Protein AF-A0A924L6M8-F1 (afdb_monomer_lite)

Secondary structure (DSSP, 8-state):
--EEE--EEEE-SSSSSS-EEEE-S-TT--SEEE----S-SS-TT--S-S--EEEE-TTS-EEEEEEE-S-HHHHTT-------EEEEEE--SB--TTS-SSS--B----------S------EEEEE-SSSSEEEEEPPPS--TTS-EEEEEEEETTEEEEEESSSEEEE-SPPTT-EEEEEEEEEESS-BPPPPPPEEEE--

Sequence (204 aa):
FAGSWNLYIATTYDRGLTWNTVQATPDSDPVQKGCISLGGGSNVCRNLLDFMGSTVDKQGRVLIGYADGCDDSCAAGGKNNHGSHASIARQSSGDGLFAAAGTTPVTPVSASPSASTSASTTSTTATVANGKGIALSWVSPSSNGGSAITGYRVYRDGVPLTTVSRTTYRDTSTTSGTAYSHAVSAVNAVGESANSSTATATAK

Structure (mmCIF, N/CA/C/O backbone):
data_AF-A0A924L6M8-F1
#
_entry.id   AF-A0A924L6M8-F1
#
loop_
_atom_site.group_PDB
_atom_site.id
_atom_site.type_symbol
_atom_site.label_atom_id
_atom_site.label_alt_id
_atom_site.label_comp_id
_atom_site.label_asym_id
_atom_site.label_entity_id
_atom_site.label_seq_id
_atom_site.pdbx_PDB_ins_code
_atom_site.Cartn_x
_atom_site.Cartn_y
_atom_site.Cartn_z
_atom_site.occupancy
_atom_site.B_iso_or_equiv
_atom_site.auth_seq_id
_atom_site.auth_comp_id
_atom_site.auth_asym_id
_atom_site.auth_atom_id
_atom_site.pdbx_PDB_model_num
ATOM 1 N N . PHE A 1 1 ? 20.784 19.654 -14.064 1.00 63.69 1 PHE A N 1
ATOM 2 C CA . PHE A 1 1 ? 19.432 19.326 -14.559 1.00 63.69 1 PHE A CA 1
ATOM 3 C C . PHE A 1 1 ? 18.475 19.322 -13.376 1.00 63.69 1 PHE A C 1
ATOM 5 O O . PHE A 1 1 ? 18.906 18.960 -12.286 1.00 63.69 1 PHE A O 1
ATOM 12 N N . ALA A 1 2 ? 17.238 19.777 -13.570 1.00 69.50 2 ALA A N 1
ATOM 13 C CA . ALA A 1 2 ? 16.213 19.863 -12.532 1.00 69.50 2 ALA A CA 1
ATOM 14 C C . ALA A 1 2 ? 14.895 19.314 -13.096 1.00 69.50 2 ALA A C 1
ATOM 16 O O . ALA A 1 2 ? 14.010 20.077 -13.471 1.00 69.50 2 ALA A O 1
ATOM 17 N N . GLY A 1 3 ? 14.823 17.992 -13.238 1.00 84.62 3 GLY A N 1
ATOM 18 C CA . GLY A 1 3 ? 13.645 17.297 -13.756 1.00 84.62 3 GLY A CA 1
ATOM 19 C C . GLY A 1 3 ? 12.928 16.486 -12.684 1.00 84.62 3 GLY A C 1
ATOM 20 O O . GLY A 1 3 ? 13.441 16.304 -11.578 1.00 84.62 3 GLY A O 1
ATOM 21 N N . SER A 1 4 ? 11.748 15.993 -13.042 1.00 88.19 4 SER A N 1
ATOM 22 C CA . SER A 1 4 ? 11.121 14.847 -12.383 1.00 88.19 4 SER A CA 1
ATOM 23 C C . SER A 1 4 ? 11.715 13.564 -12.958 1.00 88.19 4 SER A C 1
ATOM 25 O O . SER A 1 4 ? 11.996 13.499 -14.156 1.00 88.19 4 SER A O 1
ATOM 27 N N . TRP A 1 5 ? 11.893 12.552 -12.118 1.00 88.44 5 TRP A N 1
ATOM 28 C CA . TRP A 1 5 ? 12.418 11.250 -12.510 1.00 88.44 5 TRP A CA 1
ATOM 29 C C . TRP A 1 5 ? 11.379 10.186 -12.160 1.00 88.44 5 TRP A C 1
ATOM 31 O O . TRP A 1 5 ? 11.005 10.053 -10.999 1.00 88.44 5 TRP A O 1
ATOM 41 N N . ASN A 1 6 ? 10.919 9.444 -13.165 1.00 88.81 6 ASN A N 1
ATOM 42 C CA . ASN A 1 6 ? 9.959 8.350 -13.009 1.00 88.81 6 ASN A CA 1
ATOM 43 C C . ASN A 1 6 ? 10.693 7.008 -13.082 1.00 88.81 6 ASN A C 1
ATOM 45 O O . ASN A 1 6 ? 11.748 6.907 -13.717 1.00 88.81 6 ASN A O 1
ATOM 49 N N . LEU A 1 7 ? 10.123 5.964 -12.481 1.00 90.06 7 LEU A N 1
ATOM 50 C CA . LEU A 1 7 ? 10.619 4.608 -12.695 1.00 90.06 7 LEU A CA 1
ATOM 51 C C . LEU A 1 7 ? 10.169 4.105 -14.070 1.00 90.06 7 LEU A C 1
ATOM 53 O O . LEU A 1 7 ? 8.986 4.173 -14.401 1.00 90.06 7 LEU A O 1
ATOM 57 N N . TYR A 1 8 ? 11.093 3.527 -14.834 1.00 90.81 8 TYR A N 1
ATOM 58 C CA . TYR A 1 8 ? 10.802 2.818 -16.078 1.00 90.81 8 TYR A CA 1
ATOM 59 C C . TYR A 1 8 ? 11.299 1.376 -16.001 1.00 90.81 8 TYR A C 1
ATOM 61 O O . TYR A 1 8 ? 12.337 1.094 -15.405 1.00 90.81 8 TYR A O 1
ATOM 69 N N . ILE A 1 9 ? 10.564 0.465 -16.637 1.00 90.88 9 ILE A N 1
ATOM 70 C CA . ILE A 1 9 ? 10.903 -0.953 -16.746 1.00 90.88 9 ILE A CA 1
ATOM 71 C C . ILE A 1 9 ? 11.010 -1.283 -18.231 1.00 90.88 9 ILE A C 1
ATOM 73 O O . ILE A 1 9 ? 10.014 -1.230 -18.951 1.00 90.88 9 ILE A O 1
ATOM 77 N N . ALA A 1 10 ? 12.214 -1.630 -18.681 1.00 89.94 10 A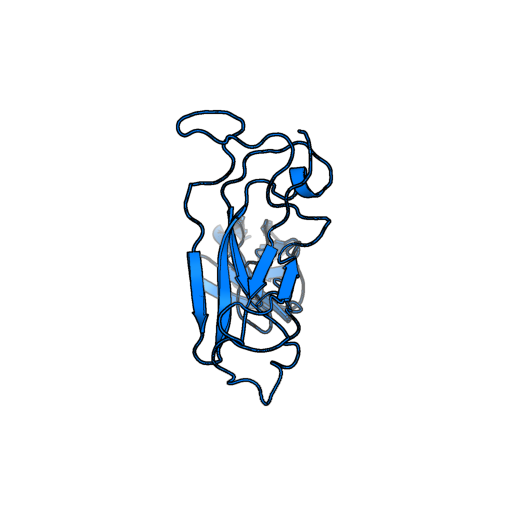LA A N 1
ATOM 78 C CA . ALA A 1 10 ? 12.464 -2.134 -20.025 1.00 89.94 10 ALA A CA 1
ATOM 79 C C . ALA A 1 10 ? 12.514 -3.669 -19.999 1.00 89.94 10 ALA A C 1
ATOM 81 O O . ALA A 1 10 ? 13.227 -4.266 -19.194 1.00 89.94 10 ALA A O 1
ATOM 82 N N . THR A 1 11 ? 11.750 -4.306 -20.881 1.00 86.50 11 THR A N 1
ATOM 83 C CA . THR A 1 11 ? 11.639 -5.767 -21.011 1.00 86.50 11 THR A CA 1
ATOM 84 C C . THR A 1 11 ? 11.962 -6.193 -22.435 1.00 86.50 11 THR A C 1
ATOM 86 O O . THR A 1 11 ? 11.623 -5.488 -23.381 1.00 86.50 11 THR A O 1
ATOM 89 N N . THR A 1 12 ? 12.597 -7.350 -22.599 1.00 85.12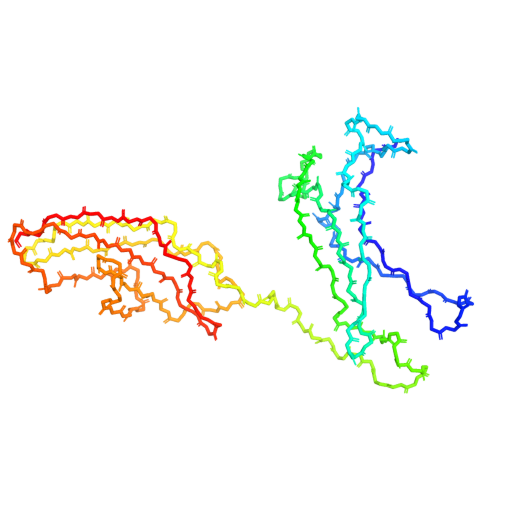 12 THR A N 1
ATOM 90 C CA . THR A 1 12 ? 12.860 -7.957 -23.907 1.00 85.12 12 THR A CA 1
ATOM 91 C C . THR A 1 12 ? 12.466 -9.429 -23.879 1.00 85.12 12 THR A C 1
ATOM 93 O O . THR A 1 12 ? 12.730 -10.130 -22.901 1.00 85.12 12 THR A O 1
ATOM 96 N N . TYR A 1 13 ? 11.832 -9.889 -24.957 1.00 82.00 13 TYR A N 1
ATOM 97 C CA . TYR A 1 13 ? 11.345 -11.265 -25.122 1.00 82.00 13 TYR A CA 1
ATOM 98 C C . TYR A 1 13 ? 12.110 -12.018 -26.227 1.00 82.00 13 TYR A C 1
ATOM 100 O O . TYR A 1 13 ? 11.915 -13.215 -26.423 1.00 82.00 13 TYR A O 1
ATOM 108 N N . ASP A 1 14 ? 13.018 -11.331 -26.928 1.00 81.38 14 ASP A N 1
ATOM 109 C CA . ASP A 1 14 ? 13.745 -11.813 -28.109 1.00 81.38 14 ASP A CA 1
ATOM 110 C C . ASP A 1 14 ? 15.276 -11.812 -27.924 1.00 81.38 14 ASP A C 1
ATOM 112 O O . ASP A 1 14 ? 16.031 -11.877 -28.893 1.00 81.38 14 ASP A O 1
ATOM 116 N N . ARG A 1 15 ? 15.732 -11.816 -26.662 1.00 83.38 15 ARG A N 1
ATOM 117 C CA . ARG A 1 15 ? 17.149 -11.755 -26.240 1.00 83.38 15 ARG A CA 1
ATOM 118 C C . ARG A 1 15 ? 17.835 -10.409 -26.521 1.00 83.38 15 ARG A C 1
ATOM 120 O O . ARG A 1 15 ? 19.048 -10.365 -26.702 1.00 83.38 15 ARG A O 1
ATOM 127 N N . GLY A 1 16 ? 17.076 -9.315 -26.481 1.00 86.38 16 GLY A N 1
ATOM 128 C CA . GLY A 1 16 ? 17.591 -7.945 -26.519 1.00 86.38 16 GLY A CA 1
ATOM 129 C C . GLY A 1 16 ? 17.614 -7.305 -27.905 1.00 86.38 16 GLY A C 1
ATOM 130 O O . GLY A 1 16 ? 18.203 -6.232 -28.041 1.00 86.38 16 GLY A O 1
ATOM 131 N N . LEU A 1 17 ? 16.987 -7.928 -28.910 1.00 83.38 17 LEU A N 1
ATOM 132 C CA . LEU A 1 17 ? 16.849 -7.360 -30.256 1.00 83.38 17 LEU A CA 1
ATOM 133 C C . LEU A 1 17 ? 15.804 -6.235 -30.265 1.00 83.38 17 LEU A C 1
ATOM 135 O O . LEU A 1 17 ? 16.014 -5.205 -30.902 1.00 83.38 17 LEU A O 1
ATOM 139 N N . THR A 1 18 ? 14.713 -6.402 -29.514 1.00 84.88 18 THR A N 1
ATOM 140 C CA . THR A 1 18 ? 13.701 -5.370 -29.266 1.00 84.88 18 THR A CA 1
ATOM 141 C C . THR A 1 18 ? 13.384 -5.246 -27.777 1.00 84.88 18 THR A C 1
ATOM 143 O O . THR A 1 18 ? 13.600 -6.166 -26.981 1.00 84.88 18 THR A O 1
ATOM 146 N N . TRP A 1 19 ? 12.893 -4.066 -27.395 1.00 87.00 19 TRP A N 1
ATOM 147 C CA . TRP A 1 19 ? 12.621 -3.697 -26.010 1.00 87.00 19 TRP A CA 1
ATOM 148 C C . TRP A 1 19 ? 11.259 -3.015 -25.896 1.00 87.00 19 TRP A C 1
ATOM 150 O O . TRP A 1 19 ? 10.981 -2.045 -26.599 1.00 87.00 19 TRP A O 1
ATOM 160 N N . ASN A 1 20 ? 10.432 -3.502 -24.976 1.00 82.31 20 ASN A N 1
ATOM 161 C CA . ASN A 1 20 ? 9.205 -2.854 -24.538 1.00 82.31 20 ASN A CA 1
ATOM 162 C C . ASN A 1 20 ? 9.470 -2.129 -23.214 1.00 82.31 20 ASN A C 1
ATOM 164 O O . ASN A 1 20 ? 9.776 -2.777 -22.207 1.00 82.31 20 ASN A O 1
ATOM 168 N N . THR A 1 21 ? 9.337 -0.803 -23.216 1.00 88.00 21 THR A N 1
ATOM 169 C CA . THR A 1 21 ? 9.584 0.050 -22.048 1.00 88.00 21 THR A CA 1
ATOM 170 C C . THR A 1 21 ? 8.277 0.639 -21.543 1.00 88.00 21 THR A C 1
ATOM 172 O O . THR A 1 21 ? 7.577 1.324 -22.284 1.00 88.00 21 THR A O 1
ATOM 175 N N . VAL A 1 22 ? 7.974 0.410 -20.267 1.00 88.25 22 VAL A N 1
ATOM 176 C CA . VAL A 1 22 ? 6.800 0.970 -19.585 1.00 88.25 22 VAL A CA 1
ATOM 177 C C . VAL A 1 22 ? 7.233 1.889 -18.450 1.00 88.25 22 VAL A C 1
ATOM 179 O O . VAL A 1 22 ? 8.206 1.602 -17.751 1.00 88.25 22 VAL A O 1
ATOM 182 N N . GLN A 1 23 ? 6.505 2.984 -18.245 1.00 88.69 23 GLN A N 1
ATOM 183 C CA . GLN A 1 23 ? 6.634 3.786 -17.032 1.00 88.69 23 GLN A CA 1
ATOM 184 C C . GLN A 1 23 ? 5.887 3.073 -15.898 1.00 88.69 23 GLN A C 1
ATOM 186 O O . GLN A 1 23 ? 4.729 2.690 -16.060 1.00 88.69 23 GLN A O 1
ATOM 191 N N . ALA A 1 24 ? 6.566 2.837 -14.779 1.00 89.88 24 ALA A N 1
ATOM 192 C CA . ALA A 1 24 ? 6.044 2.064 -13.655 1.00 89.88 24 ALA A CA 1
ATOM 193 C C . ALA A 1 24 ? 5.472 2.932 -12.526 1.00 89.88 24 ALA A C 1
ATOM 195 O O . ALA A 1 24 ? 4.699 2.417 -11.721 1.00 89.88 24 ALA A O 1
ATOM 196 N N . THR A 1 25 ? 5.819 4.222 -12.480 1.00 86.88 25 THR A N 1
ATOM 197 C CA . THR A 1 25 ? 5.185 5.210 -11.595 1.00 86.88 25 THR A CA 1
ATOM 198 C C . THR A 1 25 ? 4.292 6.181 -12.381 1.00 86.88 25 THR A C 1
ATOM 200 O O . THR A 1 25 ? 4.604 6.493 -13.534 1.00 86.88 25 THR A O 1
ATOM 203 N N . PRO A 1 26 ? 3.176 6.669 -11.811 1.00 82.94 26 PRO A N 1
ATOM 204 C CA . PRO A 1 26 ? 2.365 7.728 -12.417 1.00 82.94 26 PRO A CA 1
ATOM 205 C C . PRO A 1 26 ? 3.156 9.020 -12.687 1.00 82.94 26 PRO A C 1
ATOM 207 O O . PRO A 1 26 ? 4.073 9.353 -11.946 1.00 82.94 26 PRO A O 1
ATOM 210 N N . ASP A 1 27 ? 2.750 9.817 -13.681 1.00 80.31 27 ASP A N 1
ATOM 211 C CA . ASP A 1 27 ? 3.363 11.139 -13.941 1.00 80.31 27 ASP A CA 1
ATOM 212 C C . ASP A 1 27 ? 3.192 12.135 -12.783 1.00 80.31 27 ASP A C 1
ATOM 214 O O . ASP A 1 27 ? 3.985 13.065 -12.622 1.00 80.31 27 ASP A O 1
ATOM 218 N N . SER A 1 28 ? 2.152 11.942 -11.970 1.00 83.69 28 SER A N 1
ATOM 219 C CA . SER A 1 28 ? 1.904 12.699 -10.741 1.00 83.69 28 SER A CA 1
ATOM 220 C C . SER A 1 28 ? 2.819 12.302 -9.580 1.00 83.69 28 SER A C 1
ATOM 222 O O . SER A 1 28 ? 2.821 12.996 -8.570 1.00 83.69 28 SER A O 1
ATOM 224 N N . ASP A 1 29 ? 3.548 11.193 -9.706 1.00 85.75 29 ASP A N 1
ATOM 225 C CA . ASP A 1 29 ? 4.229 10.496 -8.613 1.00 85.75 29 ASP A CA 1
ATOM 226 C C . ASP A 1 29 ? 5.646 10.052 -9.051 1.00 85.75 29 ASP A C 1
ATOM 228 O O . ASP A 1 29 ? 5.917 8.869 -9.276 1.00 85.75 29 ASP A O 1
ATOM 232 N N . PRO A 1 30 ? 6.558 11.010 -9.311 1.00 89.31 30 PRO A N 1
ATOM 233 C CA . PRO A 1 30 ? 7.935 10.706 -9.684 1.00 89.31 30 PRO A CA 1
ATOM 234 C C . PRO A 1 30 ? 8.726 10.241 -8.463 1.00 89.31 30 PRO A C 1
ATOM 236 O O . PRO A 1 30 ? 8.639 10.878 -7.428 1.00 89.31 30 PRO A O 1
ATOM 239 N N . VAL A 1 31 ? 9.617 9.255 -8.598 1.00 89.19 31 VAL A N 1
ATOM 240 C CA . VAL A 1 31 ? 10.454 8.756 -7.481 1.00 89.19 31 VAL A CA 1
ATOM 241 C C . VAL A 1 31 ? 11.465 9.783 -6.947 1.00 89.19 31 VAL A C 1
ATOM 243 O O . VAL A 1 31 ? 12.055 9.603 -5.880 1.00 89.19 31 VAL A O 1
ATOM 246 N N . GLN A 1 32 ? 11.723 10.845 -7.719 1.00 88.69 32 GLN A N 1
ATOM 247 C CA . GLN A 1 32 ? 12.672 11.908 -7.395 1.00 88.69 32 GLN A CA 1
ATOM 248 C C . GLN A 1 32 ? 12.356 13.199 -8.163 1.00 88.69 32 GLN A C 1
ATOM 250 O O . GLN A 1 32 ? 11.938 13.177 -9.323 1.00 88.69 32 GLN A O 1
ATOM 255 N N . LYS A 1 33 ? 12.675 14.350 -7.557 1.00 88.50 33 LYS A N 1
ATOM 256 C CA . LYS A 1 33 ? 12.732 15.656 -8.241 1.00 88.50 33 LYS A CA 1
ATOM 257 C C . LYS A 1 33 ? 14.101 16.327 -8.091 1.00 88.50 33 LYS A C 1
ATOM 259 O O . LYS A 1 33 ? 14.786 16.181 -7.081 1.00 88.50 33 LYS A O 1
ATOM 264 N N . GLY A 1 34 ? 14.498 17.117 -9.084 1.00 87.31 34 GLY A N 1
ATOM 265 C CA . GLY A 1 34 ? 15.718 17.926 -9.045 1.00 87.31 34 GLY A CA 1
ATOM 266 C C . GLY A 1 34 ? 16.962 17.208 -9.580 1.00 87.31 34 GLY A C 1
ATOM 267 O O . GLY A 1 34 ? 16.935 16.619 -10.662 1.00 87.31 34 GLY A O 1
ATOM 268 N N . CYS A 1 35 ? 18.077 17.338 -8.858 1.00 84.62 35 CYS A N 1
ATOM 269 C CA . CYS A 1 35 ? 19.395 16.832 -9.247 1.00 84.62 35 CYS A CA 1
ATOM 270 C C . CYS A 1 35 ? 19.603 15.358 -8.871 1.00 84.62 35 CYS A C 1
ATOM 272 O O . CYS A 1 35 ? 19.151 14.936 -7.813 1.00 84.62 35 CYS A O 1
ATOM 274 N N . ILE A 1 36 ? 20.371 14.624 -9.685 1.00 81.00 36 ILE A N 1
ATOM 275 C CA . ILE A 1 36 ? 20.918 13.293 -9.370 1.00 81.00 36 ILE A CA 1
ATOM 276 C C . ILE A 1 36 ? 22.414 13.409 -9.049 1.00 81.00 36 ILE A C 1
ATOM 278 O O . ILE A 1 36 ? 23.143 14.130 -9.733 1.00 81.00 36 ILE A O 1
ATOM 282 N N . SER A 1 37 ? 22.878 12.673 -8.034 1.00 81.31 37 SER A N 1
ATOM 283 C CA . SER A 1 37 ? 24.302 12.400 -7.811 1.00 81.31 37 SER A CA 1
ATOM 284 C C . SER A 1 37 ? 24.760 11.238 -8.692 1.00 81.31 37 SER A C 1
ATOM 286 O O . SER A 1 37 ? 24.208 10.146 -8.605 1.00 81.31 37 SER A O 1
ATOM 288 N N . LEU A 1 38 ? 25.795 11.460 -9.507 1.00 78.06 38 LEU A N 1
ATOM 289 C CA . LEU A 1 38 ? 26.456 10.414 -10.306 1.00 78.06 38 LEU A CA 1
ATOM 290 C C . LEU A 1 38 ? 27.705 9.832 -9.614 1.00 78.06 38 LEU A C 1
ATOM 292 O O . LEU A 1 38 ? 28.349 8.937 -10.151 1.00 78.06 38 LEU A O 1
ATOM 296 N N . GLY A 1 39 ? 28.062 10.357 -8.438 1.00 75.75 39 GLY A N 1
ATOM 297 C CA . GLY A 1 39 ? 29.143 9.855 -7.590 1.00 75.75 39 GLY A CA 1
ATOM 298 C C . GLY A 1 39 ? 28.613 9.286 -6.273 1.00 75.75 39 GLY A C 1
ATOM 299 O O . GLY A 1 39 ? 27.510 9.629 -5.837 1.00 75.75 39 GLY A O 1
ATOM 300 N N . GLY A 1 40 ? 29.418 8.434 -5.635 1.00 73.62 40 GLY A N 1
ATOM 301 C CA . GLY A 1 40 ? 29.136 7.900 -4.301 1.00 73.62 40 GLY A CA 1
ATOM 302 C C . GLY A 1 40 ? 29.390 8.907 -3.171 1.00 73.62 40 GLY A C 1
ATOM 303 O O . GLY A 1 40 ? 30.017 9.948 -3.367 1.00 73.62 40 GLY A O 1
ATOM 304 N N . GLY A 1 41 ? 28.931 8.561 -1.966 1.00 74.88 41 GLY A N 1
ATOM 305 C CA . GLY A 1 41 ? 29.086 9.369 -0.752 1.00 74.88 41 GLY A CA 1
ATOM 306 C C . GLY A 1 41 ? 27.848 10.195 -0.383 1.00 74.88 41 GLY A C 1
ATOM 307 O O . GLY A 1 41 ? 26.761 10.024 -0.937 1.00 74.88 41 GLY A O 1
ATOM 308 N N . SER A 1 42 ? 28.014 11.086 0.596 1.00 75.19 42 SER A N 1
ATOM 309 C CA . SER A 1 42 ? 26.921 11.852 1.208 1.00 75.19 42 SER A CA 1
ATOM 310 C C . SER A 1 42 ? 26.682 13.182 0.487 1.00 75.19 42 SER A C 1
ATOM 312 O O . SER A 1 42 ? 27.211 14.220 0.879 1.00 75.19 42 SER A O 1
ATOM 314 N N . ASN A 1 43 ? 25.878 13.153 -0.576 1.00 83.38 43 ASN A N 1
ATOM 315 C CA . ASN A 1 43 ? 25.450 14.336 -1.329 1.00 83.38 43 ASN A CA 1
ATOM 316 C C . ASN A 1 43 ? 23.921 14.495 -1.244 1.00 83.38 43 ASN A C 1
ATOM 318 O O . ASN A 1 43 ? 23.206 13.504 -1.331 1.00 83.38 43 ASN A O 1
ATOM 322 N N . VAL A 1 44 ? 23.400 15.723 -1.137 1.00 79.38 44 VAL A N 1
ATOM 323 C CA . VAL A 1 44 ? 21.943 15.988 -1.101 1.00 79.38 44 VAL A CA 1
ATOM 324 C C . VAL A 1 44 ? 21.216 15.618 -2.409 1.00 79.38 44 VAL A C 1
ATOM 326 O O . VAL A 1 44 ? 20.011 15.410 -2.415 1.00 79.38 44 VAL A O 1
ATOM 329 N N . CYS A 1 45 ? 21.931 15.481 -3.527 1.00 81.19 45 CYS A N 1
ATOM 330 C CA . CYS A 1 45 ? 21.407 14.934 -4.783 1.00 81.19 45 CYS A CA 1
ATOM 331 C C . CYS A 1 45 ? 21.427 13.389 -4.831 1.00 81.19 45 CYS A C 1
ATOM 333 O O . CYS A 1 45 ? 21.001 12.806 -5.831 1.00 81.19 45 CYS A O 1
ATOM 335 N N . ARG A 1 46 ? 21.946 12.699 -3.801 1.00 76.00 46 ARG A N 1
ATOM 336 C CA . ARG A 1 46 ? 21.805 11.242 -3.662 1.00 76.00 46 ARG A CA 1
ATOM 337 C C . ARG A 1 46 ? 20.437 10.963 -3.053 1.00 76.00 46 ARG A C 1
ATOM 339 O O . ARG A 1 46 ? 20.194 11.286 -1.896 1.00 76.00 46 ARG A O 1
ATOM 346 N N . ASN A 1 47 ? 19.554 10.385 -3.856 1.00 62.84 47 ASN A N 1
ATOM 347 C CA . ASN A 1 47 ? 18.149 10.238 -3.491 1.00 62.84 47 ASN A CA 1
ATOM 348 C C . ASN A 1 47 ? 17.778 8.837 -3.028 1.00 62.84 47 ASN A C 1
ATOM 350 O O . ASN A 1 47 ? 17.023 8.688 -2.075 1.00 62.84 47 ASN A O 1
ATOM 354 N N . LEU A 1 48 ? 18.265 7.823 -3.739 1.00 61.81 48 LEU A N 1
ATOM 355 C CA . LEU A 1 48 ? 17.953 6.440 -3.436 1.00 61.81 48 LEU A CA 1
ATOM 356 C C . LEU A 1 48 ? 19.064 5.834 -2.576 1.00 61.81 48 LEU A C 1
ATOM 358 O O . LEU A 1 48 ? 20.251 6.124 -2.744 1.00 61.81 48 LEU A O 1
ATOM 362 N N . LEU A 1 49 ? 18.655 4.948 -1.671 1.00 59.69 49 LEU A N 1
ATOM 363 C CA . LEU A 1 49 ? 19.505 3.849 -1.222 1.00 59.69 49 LEU A CA 1
ATOM 364 C C . LEU A 1 49 ? 19.872 3.034 -2.469 1.00 59.69 49 LEU A C 1
ATOM 366 O O . LEU A 1 49 ? 18.998 2.800 -3.299 1.00 59.69 49 LEU A O 1
ATOM 370 N N . ASP A 1 50 ? 21.130 2.614 -2.619 1.00 61.03 50 ASP A N 1
ATOM 371 C CA . ASP A 1 50 ? 21.705 2.171 -3.909 1.00 61.03 50 ASP A CA 1
ATOM 372 C C . ASP A 1 50 ? 21.209 0.777 -4.385 1.00 61.03 50 ASP A C 1
ATOM 374 O O . ASP A 1 50 ? 21.896 0.056 -5.106 1.00 61.03 50 ASP A O 1
ATOM 378 N N . PHE A 1 51 ? 20.009 0.379 -3.954 1.00 68.62 51 PHE A N 1
ATOM 379 C CA . PHE A 1 51 ? 19.430 -0.952 -4.041 1.00 68.62 51 PHE A CA 1
ATOM 380 C C . PHE A 1 51 ? 18.040 -0.890 -4.674 1.00 68.62 51 PHE A C 1
ATOM 382 O O . PHE A 1 51 ? 17.026 -0.695 -4.005 1.00 68.62 51 PHE A O 1
ATOM 389 N N . MET A 1 52 ? 18.001 -1.115 -5.983 1.00 84.44 52 MET A N 1
ATOM 390 C CA . MET A 1 52 ? 16.791 -1.540 -6.678 1.00 84.44 52 MET A CA 1
ATOM 391 C C . MET A 1 52 ? 16.879 -3.042 -6.933 1.00 84.44 52 MET A C 1
ATOM 393 O O . MET A 1 52 ? 17.927 -3.549 -7.335 1.00 84.44 52 MET A O 1
ATOM 397 N N . GLY A 1 53 ? 15.786 -3.759 -6.691 1.00 89.50 53 GLY A N 1
ATOM 398 C CA . GLY A 1 53 ? 15.699 -5.203 -6.887 1.00 89.50 53 GLY A CA 1
ATOM 399 C C . GLY A 1 53 ? 14.682 -5.541 -7.965 1.00 89.50 53 GLY A C 1
ATOM 400 O O . GLY A 1 53 ? 13.615 -4.937 -8.016 1.00 89.50 53 GLY A O 1
ATOM 401 N N . SER A 1 54 ? 14.977 -6.537 -8.798 1.00 91.50 54 SER A N 1
ATOM 402 C CA . SER A 1 54 ? 13.997 -7.117 -9.720 1.00 91.50 54 SER A CA 1
ATOM 403 C C . SER A 1 54 ? 13.829 -8.607 -9.448 1.00 91.50 54 SER A C 1
ATOM 405 O O . SER A 1 54 ? 14.776 -9.300 -9.075 1.00 91.50 54 SER A O 1
ATOM 407 N N . THR A 1 55 ? 12.607 -9.100 -9.601 1.00 92.75 55 THR A N 1
ATOM 408 C CA . THR A 1 55 ? 12.292 -10.526 -9.545 1.00 92.75 55 THR A CA 1
ATOM 409 C C . THR A 1 55 ? 11.098 -10.835 -10.444 1.00 92.75 55 THR A C 1
ATOM 411 O O . THR A 1 55 ? 10.455 -9.934 -10.989 1.00 92.75 55 THR A O 1
ATOM 414 N N . VAL A 1 56 ? 10.814 -12.120 -10.624 1.00 88.75 56 VAL A N 1
ATOM 415 C CA . VAL A 1 56 ? 9.751 -12.617 -11.494 1.00 88.75 56 VAL A CA 1
ATOM 416 C C . VAL A 1 56 ? 8.915 -13.617 -10.706 1.00 88.75 56 VAL A C 1
ATOM 418 O O . VAL A 1 56 ? 9.464 -14.514 -10.067 1.00 88.75 56 VAL A O 1
ATOM 421 N N . ASP A 1 57 ? 7.590 -13.466 -10.722 1.00 85.69 57 ASP A N 1
ATOM 422 C CA . ASP A 1 57 ? 6.712 -14.437 -10.065 1.00 85.69 57 ASP A CA 1
ATOM 423 C C . ASP A 1 57 ? 6.528 -15.722 -10.891 1.00 85.69 57 ASP A C 1
ATOM 425 O O . ASP A 1 57 ? 6.938 -15.822 -12.046 1.00 85.69 57 ASP A O 1
ATOM 429 N N . LYS A 1 58 ? 5.869 -16.730 -10.309 1.00 82.19 58 LYS A N 1
ATOM 430 C CA . LYS A 1 58 ? 5.636 -18.033 -10.960 1.00 82.19 58 LYS A CA 1
ATOM 431 C C . LYS A 1 58 ? 4.798 -17.977 -12.251 1.00 82.19 58 LYS A C 1
ATOM 433 O O . LYS A 1 58 ? 4.633 -19.009 -12.891 1.00 82.19 58 LYS A O 1
ATOM 438 N N . GLN A 1 59 ? 4.231 -16.822 -12.609 1.00 78.38 59 GLN A N 1
ATOM 439 C CA . GLN A 1 59 ? 3.519 -16.585 -13.867 1.00 78.38 59 GLN A CA 1
ATOM 440 C C . GLN A 1 59 ? 4.333 -15.747 -14.869 1.00 78.38 59 GLN A C 1
ATOM 442 O O . GLN A 1 59 ? 3.816 -15.393 -15.925 1.00 78.38 59 GLN A O 1
ATOM 447 N N . GLY A 1 60 ? 5.591 -15.421 -14.568 1.00 83.81 60 GLY A N 1
ATOM 448 C CA . GLY A 1 60 ? 6.437 -14.611 -15.441 1.00 83.81 60 GLY A CA 1
ATOM 449 C C . GLY A 1 60 ? 6.256 -13.102 -15.269 1.00 83.81 60 GLY A C 1
ATOM 450 O O . GLY A 1 60 ? 6.854 -12.350 -16.034 1.00 83.81 60 GLY A O 1
ATOM 451 N N . ARG A 1 61 ? 5.454 -12.624 -14.306 1.00 88.00 61 ARG A N 1
ATOM 452 C CA . ARG A 1 61 ? 5.249 -11.178 -14.119 1.00 88.00 61 ARG A CA 1
ATOM 453 C C . ARG A 1 61 ? 6.453 -10.544 -13.444 1.00 88.00 61 ARG A C 1
ATOM 455 O O . ARG A 1 61 ? 6.931 -11.060 -12.435 1.00 88.00 61 ARG A O 1
ATOM 462 N N . VAL A 1 62 ? 6.883 -9.395 -13.958 1.00 90.06 62 VAL A N 1
ATOM 463 C CA . VAL A 1 62 ? 7.973 -8.606 -13.367 1.00 90.06 62 VAL A CA 1
ATOM 464 C C . VAL A 1 62 ? 7.503 -7.906 -12.087 1.00 90.06 62 VAL A C 1
ATOM 466 O O . VAL A 1 62 ? 6.440 -7.277 -12.059 1.00 90.06 62 VAL A O 1
ATOM 469 N N . LEU A 1 63 ? 8.313 -8.001 -11.032 1.00 92.94 63 LEU A N 1
ATOM 470 C CA . LEU A 1 63 ? 8.206 -7.224 -9.799 1.00 92.94 63 LEU A CA 1
ATOM 471 C C . LEU A 1 63 ? 9.506 -6.435 -9.604 1.00 92.94 63 LEU A C 1
ATOM 473 O O . LEU A 1 63 ? 10.587 -7.024 -9.631 1.00 92.94 63 LEU A O 1
ATOM 477 N N . ILE A 1 64 ? 9.401 -5.127 -9.372 1.00 92.88 64 ILE A N 1
ATOM 478 C CA . ILE A 1 64 ? 10.530 -4.237 -9.076 1.00 92.88 64 ILE A CA 1
ATOM 479 C C . ILE A 1 64 ? 10.342 -3.642 -7.685 1.00 92.88 64 ILE A C 1
ATOM 481 O O . ILE A 1 64 ? 9.384 -2.908 -7.454 1.00 92.88 64 ILE A O 1
ATOM 485 N N . GLY A 1 65 ? 11.270 -3.935 -6.777 1.00 91.44 65 GLY A N 1
ATOM 486 C CA . GLY A 1 65 ? 11.426 -3.206 -5.523 1.00 91.44 65 GLY A CA 1
ATOM 487 C C . GLY A 1 65 ? 12.305 -1.978 -5.747 1.00 91.44 65 GLY A C 1
ATOM 488 O O . GLY A 1 65 ? 13.412 -2.103 -6.277 1.00 91.44 65 GLY A O 1
ATOM 489 N N . TYR A 1 66 ? 11.823 -0.805 -5.351 1.00 88.62 66 TYR A N 1
ATOM 490 C CA . TYR A 1 66 ? 12.540 0.461 -5.467 1.00 88.62 66 TYR A CA 1
ATOM 491 C C . TYR A 1 66 ? 12.361 1.303 -4.202 1.00 88.62 66 TYR A C 1
ATOM 493 O O . TYR A 1 66 ? 11.375 1.162 -3.479 1.00 88.62 66 TYR A O 1
ATOM 501 N N . ALA A 1 67 ? 13.335 2.168 -3.926 1.00 86.62 67 ALA A N 1
ATOM 502 C CA . ALA A 1 67 ? 13.186 3.200 -2.911 1.00 86.62 67 ALA A CA 1
ATOM 503 C C . ALA A 1 67 ? 12.516 4.422 -3.547 1.00 86.62 67 ALA A C 1
ATOM 505 O O . ALA A 1 67 ? 12.947 4.888 -4.603 1.00 86.62 67 ALA A O 1
ATOM 506 N N . ASP A 1 68 ? 11.468 4.915 -2.904 1.00 86.75 68 ASP A N 1
ATOM 507 C CA . ASP A 1 68 ? 10.748 6.111 -3.305 1.00 86.75 68 ASP A CA 1
ATOM 508 C C . ASP A 1 68 ? 11.118 7.264 -2.376 1.00 86.75 68 ASP A C 1
ATOM 510 O O . ASP A 1 68 ? 10.928 7.191 -1.154 1.00 86.75 68 ASP A O 1
ATOM 514 N N . GLY A 1 69 ? 11.713 8.301 -2.962 1.00 86.56 69 GLY A N 1
ATOM 515 C CA . GLY A 1 69 ? 12.215 9.446 -2.223 1.00 86.56 69 GLY A CA 1
ATOM 516 C C . GLY A 1 69 ? 11.501 10.752 -2.527 1.00 86.56 69 GLY A C 1
ATOM 517 O O . GLY A 1 69 ? 12.079 11.803 -2.261 1.00 86.56 69 GLY A O 1
ATOM 518 N N . CYS A 1 70 ? 10.288 10.694 -3.074 1.00 87.94 70 CYS A N 1
ATOM 519 C CA . CYS A 1 70 ? 9.450 11.853 -3.358 1.00 87.94 70 CYS A CA 1
ATOM 520 C C . CYS A 1 70 ? 7.994 11.547 -2.964 1.00 87.94 70 CYS A C 1
ATOM 522 O O . CYS A 1 70 ? 7.134 11.372 -3.816 1.00 87.94 70 CYS A O 1
ATOM 524 N N . ASP A 1 71 ? 7.724 11.505 -1.652 1.00 82.62 71 ASP A N 1
ATOM 525 C CA . ASP A 1 71 ? 6.393 11.183 -1.101 1.00 82.62 71 ASP A CA 1
ATOM 526 C C . ASP A 1 71 ? 5.288 12.190 -1.485 1.00 82.62 71 ASP A C 1
ATOM 528 O O . ASP A 1 71 ? 5.573 13.221 -2.095 1.00 82.62 71 ASP A O 1
ATOM 532 N N . ASP A 1 72 ? 4.048 11.917 -1.047 1.00 83.12 72 ASP A N 1
ATOM 533 C CA . ASP A 1 72 ? 2.842 12.771 -1.058 1.00 83.12 72 ASP A CA 1
ATOM 534 C C . ASP A 1 72 ? 3.089 14.264 -1.347 1.00 83.12 72 ASP A C 1
ATOM 536 O O . ASP A 1 72 ? 2.530 14.849 -2.279 1.00 83.12 72 ASP A O 1
ATOM 540 N N . SER A 1 73 ? 3.922 14.905 -0.521 1.00 83.88 73 SER A N 1
ATOM 541 C CA . SER A 1 73 ? 4.179 16.346 -0.564 1.00 83.88 73 SER A CA 1
ATOM 542 C C . SER A 1 73 ? 5.055 16.770 -1.748 1.00 83.88 73 SER A C 1
ATOM 544 O O . SER A 1 73 ? 4.837 17.831 -2.341 1.00 83.88 73 SER A O 1
ATOM 546 N N . CYS A 1 74 ? 6.021 15.935 -2.125 1.00 87.44 74 CYS A N 1
ATOM 547 C CA . CYS A 1 74 ? 6.833 16.087 -3.322 1.00 87.44 74 CYS A CA 1
ATOM 548 C C . CYS A 1 74 ? 6.021 15.732 -4.571 1.00 87.44 74 CYS A C 1
ATOM 550 O O . CYS A 1 74 ? 5.993 16.542 -5.503 1.00 87.44 74 CYS A O 1
ATOM 552 N N . ALA A 1 75 ? 5.300 14.606 -4.579 1.00 87.00 75 ALA A N 1
ATOM 553 C CA . ALA A 1 75 ? 4.411 14.178 -5.660 1.00 87.00 75 ALA A CA 1
ATOM 554 C C . ALA A 1 75 ? 3.424 15.295 -6.057 1.00 87.00 75 ALA A C 1
ATOM 556 O O . ALA A 1 75 ? 3.455 15.769 -7.199 1.00 87.00 75 ALA A O 1
ATOM 557 N N . ALA A 1 76 ? 2.706 15.868 -5.079 1.00 86.38 76 ALA A N 1
ATOM 558 C CA . ALA A 1 76 ? 1.728 16.960 -5.227 1.00 86.38 76 ALA A CA 1
ATOM 559 C C . ALA A 1 76 ? 2.278 18.323 -5.729 1.00 86.38 76 ALA A C 1
ATOM 561 O O . ALA A 1 76 ? 1.586 19.339 -5.676 1.00 86.38 76 ALA A O 1
ATOM 562 N N . GLY A 1 77 ? 3.517 18.370 -6.227 1.00 83.81 77 GLY A N 1
ATOM 563 C CA . GLY A 1 77 ? 4.147 19.559 -6.813 1.00 83.81 77 GLY A CA 1
ATOM 564 C C . GLY A 1 77 ? 5.214 20.207 -5.930 1.00 83.81 77 GLY A C 1
ATOM 565 O O . GLY A 1 77 ? 5.845 21.174 -6.358 1.00 83.81 77 GLY A O 1
ATOM 566 N N . GLY A 1 78 ? 5.452 19.672 -4.731 1.00 86.50 78 GLY A N 1
ATOM 567 C CA . GLY A 1 78 ? 6.502 20.135 -3.834 1.00 86.50 78 GLY A CA 1
ATOM 568 C C . GLY A 1 78 ? 7.922 19.865 -4.338 1.00 86.50 78 GLY A C 1
ATOM 569 O O . GLY A 1 78 ? 8.166 19.269 -5.393 1.00 86.50 78 GLY A O 1
ATOM 570 N N . LYS A 1 79 ? 8.887 20.333 -3.543 1.00 88.38 79 LYS A N 1
ATOM 571 C CA . LYS A 1 79 ? 10.303 19.999 -3.723 1.00 88.38 79 LYS A CA 1
ATOM 572 C C . LYS A 1 79 ? 10.541 18.547 -3.317 1.00 88.38 79 LYS A C 1
ATOM 574 O O . LYS A 1 79 ? 9.794 17.996 -2.517 1.00 88.38 79 LYS A O 1
ATOM 579 N N . ASN A 1 80 ? 11.635 17.987 -3.817 1.00 87.19 80 ASN A N 1
ATOM 580 C CA . ASN A 1 80 ? 12.177 16.732 -3.318 1.00 87.19 80 ASN A CA 1
ATOM 581 C C . ASN A 1 80 ? 12.380 16.784 -1.797 1.00 87.19 80 ASN A C 1
ATOM 583 O O . ASN A 1 80 ? 12.930 17.766 -1.288 1.00 87.19 80 ASN A O 1
ATOM 587 N N . ASN A 1 81 ? 11.898 15.751 -1.116 1.00 85.56 81 ASN A N 1
ATOM 588 C CA . ASN A 1 81 ? 11.847 15.625 0.337 1.00 85.56 81 ASN A CA 1
ATOM 589 C C . ASN A 1 81 ? 12.655 14.431 0.865 1.00 85.56 81 ASN A C 1
ATOM 591 O O . ASN A 1 81 ? 12.757 14.276 2.081 1.00 85.56 81 ASN A O 1
ATOM 595 N N . HIS A 1 82 ? 13.266 13.642 -0.028 1.00 84.50 82 HIS A N 1
ATOM 596 C CA . HIS A 1 82 ? 14.160 12.537 0.317 1.00 84.50 82 HIS A CA 1
ATOM 597 C C . HIS A 1 82 ? 13.487 11.487 1.207 1.00 84.50 82 HIS A C 1
ATOM 599 O O . HIS A 1 82 ? 14.071 11.012 2.184 1.00 84.50 82 HIS A O 1
ATOM 605 N N . GLY A 1 83 ? 12.254 11.126 0.841 1.00 82.06 83 GLY A N 1
ATOM 606 C CA . GLY A 1 83 ? 11.522 10.009 1.431 1.00 82.06 83 GLY A CA 1
ATOM 607 C C . GLY A 1 83 ? 12.335 8.704 1.461 1.00 82.06 83 GLY A C 1
ATOM 608 O O . GLY A 1 83 ? 13.318 8.518 0.742 1.00 82.06 83 GLY A O 1
ATOM 609 N N . SER A 1 84 ? 11.928 7.784 2.333 1.00 79.69 84 SER A N 1
ATOM 610 C CA . SER A 1 84 ? 12.593 6.483 2.521 1.00 79.69 84 SER A CA 1
ATOM 611 C C . SER A 1 84 ? 11.615 5.314 2.380 1.00 79.69 84 SER A C 1
ATOM 613 O O . SER A 1 84 ? 11.744 4.283 3.041 1.00 79.69 84 SER A O 1
ATOM 615 N N . HIS A 1 85 ? 10.611 5.479 1.518 1.00 83.06 85 HIS A N 1
ATOM 616 C CA . HIS A 1 85 ? 9.564 4.484 1.329 1.00 83.06 85 HIS A CA 1
ATOM 617 C C . HIS A 1 85 ? 10.075 3.316 0.482 1.00 83.06 85 HIS A C 1
ATOM 619 O O . HIS A 1 85 ? 10.680 3.501 -0.571 1.00 83.06 85 HIS A O 1
ATOM 625 N N . ALA A 1 86 ? 9.837 2.092 0.953 1.00 85.75 86 ALA A N 1
ATOM 626 C CA . ALA A 1 86 ? 10.088 0.883 0.182 1.00 85.75 86 ALA A CA 1
ATOM 627 C C . ALA A 1 86 ? 8.843 0.559 -0.653 1.00 85.75 86 ALA A C 1
ATOM 629 O O . ALA A 1 86 ? 7.813 0.160 -0.105 1.00 85.75 86 ALA A O 1
ATOM 630 N N . SER A 1 87 ? 8.953 0.718 -1.968 1.00 87.44 87 SER A N 1
ATOM 631 C CA . SER A 1 87 ? 7.852 0.574 -2.919 1.00 87.44 87 SER A CA 1
ATOM 632 C C . SER A 1 87 ? 8.062 -0.640 -3.825 1.00 87.44 87 SER A C 1
ATOM 634 O O . SER A 1 87 ? 9.191 -1.025 -4.134 1.00 87.44 87 SER A O 1
ATOM 636 N N . ILE A 1 88 ? 6.965 -1.276 -4.252 1.00 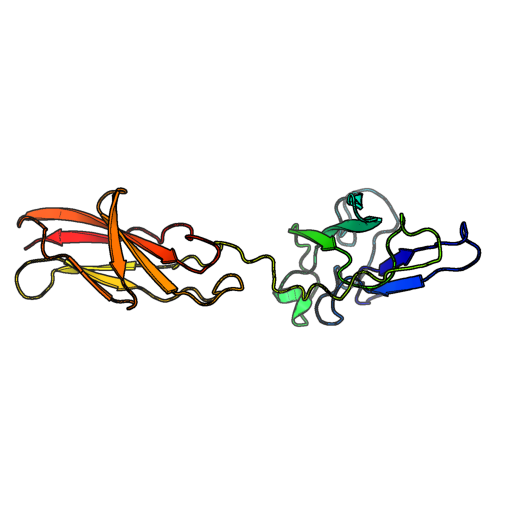90.56 88 ILE A N 1
ATOM 637 C CA . ILE A 1 88 ? 6.995 -2.419 -5.176 1.00 90.56 88 ILE A CA 1
ATOM 638 C C . ILE A 1 88 ? 6.077 -2.135 -6.361 1.00 90.56 88 ILE A C 1
ATOM 640 O O . ILE A 1 88 ? 4.853 -2.167 -6.233 1.00 90.56 88 ILE A O 1
ATOM 644 N N . ALA A 1 89 ? 6.670 -1.937 -7.536 1.00 90.31 89 ALA A N 1
ATOM 645 C CA . ALA A 1 89 ? 5.945 -1.965 -8.797 1.00 90.31 89 ALA A CA 1
ATOM 646 C C . ALA A 1 89 ? 5.773 -3.423 -9.245 1.00 90.31 89 ALA A C 1
ATOM 648 O O . ALA A 1 89 ? 6.721 -4.211 -9.226 1.00 90.31 89 ALA A O 1
ATOM 649 N N . ARG A 1 90 ? 4.567 -3.797 -9.675 1.00 89.88 90 ARG A N 1
ATOM 650 C CA . ARG A 1 90 ? 4.262 -5.142 -10.175 1.00 89.88 90 ARG A CA 1
ATOM 651 C C . ARG A 1 90 ? 3.510 -5.052 -11.488 1.00 89.88 90 ARG A C 1
ATOM 653 O O . ARG A 1 90 ? 2.495 -4.367 -11.578 1.00 89.88 90 ARG A O 1
ATOM 660 N N . GLN A 1 91 ? 3.946 -5.832 -12.469 1.00 86.62 91 GLN A N 1
ATOM 661 C CA . GLN A 1 91 ? 3.260 -5.953 -13.745 1.00 86.62 91 GLN A CA 1
ATOM 662 C C . GLN A 1 91 ? 1.798 -6.403 -13.557 1.00 86.62 91 GLN A C 1
ATOM 664 O O . GLN A 1 91 ? 1.510 -7.431 -12.931 1.00 86.62 91 GLN A O 1
ATOM 669 N N . SER A 1 92 ? 0.871 -5.613 -14.096 1.00 81.31 92 SER A N 1
ATOM 670 C CA . SER A 1 92 ? -0.578 -5.854 -14.059 1.00 81.31 92 SER A CA 1
ATOM 671 C C . SER A 1 92 ? -1.134 -6.372 -15.388 1.00 81.31 92 SER A C 1
ATOM 673 O O . SER A 1 92 ? -2.134 -7.087 -15.375 1.00 81.31 92 SER A O 1
ATOM 675 N N . SER A 1 93 ? -0.483 -6.036 -16.510 1.00 75.88 93 SER A N 1
ATOM 676 C CA . SER A 1 93 ? -0.880 -6.388 -17.880 1.00 75.88 93 SER A CA 1
ATOM 677 C C . SER A 1 93 ? 0.333 -6.575 -18.819 1.00 75.88 93 SER A C 1
ATOM 679 O O . SER A 1 93 ? 1.473 -6.313 -18.422 1.00 75.88 93 SER A O 1
ATOM 681 N N . GLY A 1 94 ? 0.102 -7.061 -20.045 1.00 78.00 94 GLY A N 1
ATOM 682 C CA . GLY A 1 94 ? 1.144 -7.349 -21.047 1.00 78.00 94 GLY A CA 1
ATOM 683 C C . GLY A 1 94 ? 1.690 -8.782 -20.982 1.00 78.00 94 GLY A C 1
ATOM 684 O O . GLY A 1 94 ? 1.069 -9.655 -20.380 1.00 78.00 94 GLY A O 1
ATOM 685 N N . ASP A 1 95 ? 2.841 -9.035 -21.604 1.00 78.06 95 ASP A N 1
ATOM 686 C CA . ASP A 1 95 ? 3.458 -10.369 -21.643 1.00 78.06 95 ASP A CA 1
ATOM 687 C C . ASP A 1 95 ? 4.398 -10.604 -20.451 1.00 78.06 95 ASP A C 1
ATOM 689 O O . ASP A 1 95 ? 5.101 -9.699 -20.008 1.00 78.06 95 ASP A O 1
ATOM 693 N N . GLY A 1 96 ? 4.408 -11.819 -19.900 1.00 81.88 96 GLY A N 1
ATOM 694 C CA . GLY A 1 96 ? 5.337 -12.206 -18.831 1.00 81.88 96 GLY A CA 1
ATOM 695 C C . GLY A 1 96 ? 6.656 -12.754 -19.384 1.00 81.88 96 GLY A C 1
ATOM 696 O O . GLY A 1 96 ? 6.672 -13.384 -20.436 1.00 81.88 96 GLY A O 1
ATOM 697 N N . LEU A 1 97 ? 7.761 -12.614 -18.648 1.00 82.81 97 LEU A N 1
ATOM 698 C CA . LEU A 1 97 ? 9.098 -13.077 -19.063 1.00 82.81 97 LEU A CA 1
ATOM 699 C C . LEU A 1 97 ? 9.230 -14.606 -19.221 1.00 82.81 97 LEU A C 1
ATOM 701 O O . LEU A 1 97 ? 10.205 -15.078 -19.799 1.00 82.81 97 LEU A O 1
ATOM 705 N N . PHE A 1 98 ? 8.268 -15.387 -18.717 1.00 79.00 98 PHE A N 1
ATOM 706 C CA . PHE A 1 98 ? 8.199 -16.841 -18.931 1.00 79.00 98 PHE A CA 1
ATOM 707 C C . PHE A 1 98 ? 7.243 -17.243 -20.068 1.00 79.00 98 PHE A C 1
ATOM 709 O O . PHE A 1 98 ? 7.214 -18.411 -20.453 1.00 79.00 98 PHE A O 1
ATOM 716 N N . ALA A 1 99 ? 6.471 -16.302 -20.622 1.00 62.97 99 ALA A N 1
ATOM 717 C CA . ALA A 1 99 ? 5.636 -16.549 -21.789 1.00 62.97 99 ALA A CA 1
ATOM 718 C C . ALA A 1 99 ? 6.519 -16.513 -23.044 1.00 62.97 99 ALA A C 1
ATOM 720 O O . ALA A 1 99 ? 6.918 -15.452 -23.523 1.00 62.97 99 ALA A O 1
ATOM 721 N N . ALA A 1 100 ? 6.851 -17.690 -23.576 1.00 53.00 100 ALA A N 1
ATOM 722 C CA . ALA A 1 100 ? 7.666 -17.823 -24.777 1.00 53.00 100 ALA A CA 1
ATOM 723 C C . ALA A 1 100 ? 6.894 -17.366 -26.032 1.00 53.00 100 ALA A C 1
ATOM 725 O O . ALA A 1 100 ? 6.310 -18.186 -26.733 1.00 53.00 100 ALA A O 1
ATOM 726 N N . ALA A 1 101 ? 6.902 -16.056 -26.303 1.00 52.69 101 ALA A N 1
ATOM 727 C CA . ALA A 1 101 ? 6.505 -15.407 -27.561 1.00 52.69 101 ALA A CA 1
ATOM 728 C C . ALA A 1 101 ? 5.123 -15.787 -28.157 1.00 52.69 101 ALA A C 1
ATOM 730 O O . ALA A 1 101 ? 4.892 -15.578 -29.348 1.00 52.69 101 ALA A O 1
ATOM 731 N N . GLY A 1 102 ? 4.193 -16.334 -27.365 1.00 52.62 102 GLY A N 1
ATOM 732 C CA . GLY A 1 102 ? 2.911 -16.813 -27.883 1.00 52.62 102 GLY A CA 1
ATOM 733 C C . GLY A 1 102 ? 1.909 -17.245 -26.813 1.00 52.62 102 GLY A C 1
ATOM 734 O O . GLY A 1 102 ? 1.865 -18.412 -26.438 1.00 52.62 102 GLY A O 1
ATOM 735 N N . THR A 1 103 ? 1.020 -16.318 -26.438 1.00 52.66 103 THR A N 1
ATOM 736 C CA . THR A 1 103 ? -0.148 -16.490 -25.541 1.00 52.66 103 THR A CA 1
ATOM 737 C C . THR A 1 103 ? 0.166 -16.784 -24.061 1.00 52.66 103 THR A C 1
ATOM 739 O O . THR A 1 103 ? 1.169 -17.402 -23.732 1.00 52.66 103 THR A O 1
ATOM 742 N N . THR A 1 104 ? -0.663 -16.385 -23.094 1.00 54.12 104 THR A N 1
ATOM 743 C CA . THR A 1 104 ? -1.739 -15.372 -23.101 1.00 54.12 104 THR A CA 1
ATOM 744 C C . THR A 1 104 ? -1.230 -14.094 -22.426 1.00 54.12 104 THR A C 1
ATOM 746 O O . THR A 1 104 ? -0.566 -14.231 -21.394 1.00 54.12 104 THR A O 1
ATOM 749 N N . PRO A 1 105 ? -1.596 -12.882 -22.893 1.00 56.91 105 PRO A N 1
ATOM 750 C CA . PRO A 1 105 ? -1.320 -11.660 -22.140 1.00 56.91 105 PRO A CA 1
ATOM 751 C C . PRO A 1 105 ? -1.838 -11.819 -20.712 1.00 56.91 105 PRO A C 1
ATOM 753 O O . PRO A 1 105 ? -2.937 -12.355 -20.524 1.00 56.91 105 PRO A O 1
ATOM 756 N N . VAL A 1 106 ? -1.102 -11.346 -19.702 1.00 56.88 106 VAL A N 1
ATOM 757 C CA . VAL A 1 106 ? -1.706 -11.229 -18.376 1.00 56.88 106 VAL A CA 1
ATOM 758 C C . VAL A 1 106 ? -2.861 -10.239 -18.509 1.00 56.88 106 VAL A C 1
ATOM 760 O O . VAL A 1 106 ? -2.669 -9.051 -18.768 1.00 56.88 106 VAL A O 1
ATOM 763 N N . THR A 1 107 ? -4.088 -10.758 -18.416 1.00 54.97 107 THR A N 1
ATOM 764 C CA . THR A 1 107 ? -5.300 -9.937 -18.396 1.00 54.97 107 THR A CA 1
ATOM 765 C C . THR A 1 107 ? -5.123 -8.895 -17.304 1.00 54.97 107 THR A C 1
ATOM 767 O O . THR A 1 107 ? -4.670 -9.299 -16.227 1.00 54.97 107 THR A O 1
ATOM 770 N N . PRO A 1 108 ? -5.468 -7.613 -17.537 1.00 47.62 108 PRO A N 1
ATOM 771 C CA . PRO A 1 108 ? -5.279 -6.564 -16.550 1.00 47.62 108 PRO A CA 1
ATOM 772 C C . PRO A 1 108 ? -5.947 -6.975 -15.243 1.00 47.62 108 PRO A C 1
ATOM 774 O O . PRO A 1 108 ? -7.164 -6.873 -15.082 1.00 47.62 108 PRO A O 1
ATOM 777 N N . VAL A 1 109 ? -5.133 -7.442 -14.294 1.00 47.31 109 VAL A N 1
ATOM 778 C CA . VAL A 1 109 ? -5.558 -7.484 -12.907 1.00 47.31 109 VAL A CA 1
ATOM 779 C C . VAL A 1 109 ? -5.643 -6.024 -12.534 1.00 47.31 109 VAL A C 1
ATOM 781 O O . VAL A 1 109 ? -4.617 -5.352 -12.420 1.00 47.31 109 VAL A O 1
ATOM 784 N N . SER A 1 110 ? -6.873 -5.511 -12.462 1.00 42.94 110 SER A N 1
ATOM 785 C CA . SER A 1 110 ? -7.101 -4.174 -11.942 1.00 42.94 110 SER A CA 1
ATOM 786 C C . SER A 1 110 ? -6.383 -4.122 -10.606 1.00 42.94 110 SER A C 1
ATOM 788 O O . SER A 1 110 ? -6.722 -4.869 -9.684 1.00 42.94 110 SER A O 1
ATOM 790 N N . ALA A 1 111 ? -5.351 -3.286 -10.534 1.00 44.00 111 ALA A N 1
ATOM 791 C CA . ALA A 1 111 ? -4.698 -2.957 -9.289 1.00 44.00 111 ALA A CA 1
ATOM 792 C C . ALA A 1 111 ? -5.638 -2.026 -8.516 1.00 44.00 111 ALA A C 1
ATOM 794 O O . ALA A 1 111 ? -5.322 -0.871 -8.247 1.00 44.00 111 ALA A O 1
ATOM 795 N N . SER A 1 112 ? -6.796 -2.567 -8.114 1.00 42.97 112 SER A N 1
ATOM 796 C CA . SER A 1 112 ? -7.297 -2.256 -6.787 1.00 42.97 112 SER A CA 1
ATOM 797 C C . SER A 1 112 ? -6.088 -2.420 -5.871 1.00 42.97 112 SER A C 1
ATOM 799 O O . SER A 1 112 ? -5.476 -3.497 -5.920 1.00 42.97 112 SER A O 1
ATOM 801 N N . PRO A 1 113 ? -5.684 -1.387 -5.109 1.00 41.66 113 PRO A N 1
ATOM 802 C CA . PRO A 1 113 ? -4.589 -1.541 -4.162 1.00 41.66 113 PRO A CA 1
ATOM 803 C C . PRO A 1 113 ? -4.898 -2.792 -3.348 1.00 41.66 113 PRO A C 1
ATOM 805 O O . PRO A 1 113 ? -6.040 -2.923 -2.894 1.00 41.66 113 PRO A O 1
ATOM 808 N N . SER A 1 114 ? -3.946 -3.739 -3.277 1.00 40.84 114 SER A N 1
ATOM 809 C CA . SER A 1 114 ? -4.126 -5.014 -2.569 1.00 40.84 114 SER A CA 1
ATOM 810 C C . SER A 1 114 ? -4.707 -4.681 -1.218 1.00 40.84 114 SER A C 1
ATOM 812 O O . SER A 1 114 ? -4.017 -4.048 -0.413 1.00 40.84 114 SER A O 1
ATOM 814 N N . ALA A 1 115 ? -5.998 -4.978 -1.047 1.00 43.75 115 ALA A N 1
ATOM 815 C CA . ALA A 1 115 ? -6.738 -4.228 -0.060 1.00 43.75 115 ALA A CA 1
ATOM 816 C C . ALA A 1 115 ? -6.128 -4.535 1.309 1.00 43.75 115 ALA A C 1
ATOM 818 O O . ALA A 1 115 ? -5.784 -5.673 1.620 1.00 43.75 115 ALA A O 1
ATOM 819 N N . SER A 1 116 ? -5.830 -3.469 2.038 1.00 47.50 116 SER A N 1
ATOM 820 C CA . SER A 1 116 ? -4.936 -3.474 3.184 1.00 47.50 116 SER A CA 1
ATOM 821 C C . SER A 1 116 ? -5.737 -3.066 4.399 1.00 47.50 116 SER A C 1
ATOM 823 O O . SER A 1 116 ? -6.545 -2.139 4.351 1.00 47.50 116 SER A O 1
ATOM 825 N N . THR A 1 117 ? -5.486 -3.718 5.525 1.00 50.16 117 THR A N 1
ATOM 826 C CA . THR A 1 117 ? -6.133 -3.387 6.795 1.00 50.16 117 THR A CA 1
ATOM 827 C C . THR A 1 117 ? -5.644 -2.057 7.391 1.00 50.16 117 THR A C 1
ATOM 829 O O . THR A 1 117 ? -6.053 -1.679 8.483 1.00 50.16 117 THR A O 1
ATOM 832 N N . SER A 1 118 ? -4.847 -1.266 6.663 1.00 51.09 118 SER A N 1
ATOM 833 C CA . SER A 1 118 ? -4.388 0.076 7.062 1.00 51.09 118 SER A CA 1
ATOM 834 C C . SER A 1 118 ? -5.496 1.148 7.182 1.00 51.09 118 SER A C 1
ATOM 836 O O . SER A 1 118 ? -5.195 2.327 7.374 1.00 51.09 118 SER A O 1
ATOM 838 N N . ALA A 1 119 ? -6.772 0.764 7.109 1.00 57.91 119 ALA A N 1
ATOM 839 C CA . ALA A 1 119 ? -7.937 1.600 7.392 1.00 57.91 119 ALA A CA 1
ATOM 840 C C . ALA A 1 119 ? -8.118 1.851 8.907 1.00 57.91 119 ALA A C 1
ATOM 842 O O . ALA A 1 119 ? -9.151 1.513 9.477 1.00 57.91 119 ALA A O 1
ATOM 843 N N . SER A 1 120 ? -7.108 2.398 9.588 1.00 60.25 120 SER A N 1
ATOM 844 C CA . SER A 1 120 ? -7.183 2.641 11.036 1.00 60.25 120 SER A CA 1
ATOM 845 C C . SER A 1 120 ? -8.067 3.848 11.376 1.00 60.25 120 SER A C 1
ATOM 847 O O . SER A 1 120 ? -7.938 4.923 10.787 1.00 60.25 120 SER A O 1
ATOM 849 N N . THR A 1 121 ? -8.964 3.685 12.349 1.00 61.41 121 THR A N 1
ATOM 850 C CA . THR A 1 121 ? -9.737 4.778 12.958 1.00 61.41 121 THR A CA 1
ATOM 851 C C . THR A 1 121 ? -8.840 5.560 13.918 1.00 61.41 121 THR A C 1
ATOM 853 O O . THR A 1 121 ? -8.547 5.079 15.007 1.00 61.41 121 THR A O 1
ATOM 856 N N . THR A 1 122 ? -8.401 6.766 13.552 1.00 64.81 122 THR A N 1
ATOM 857 C CA . THR A 1 122 ? -7.358 7.502 14.298 1.00 64.81 12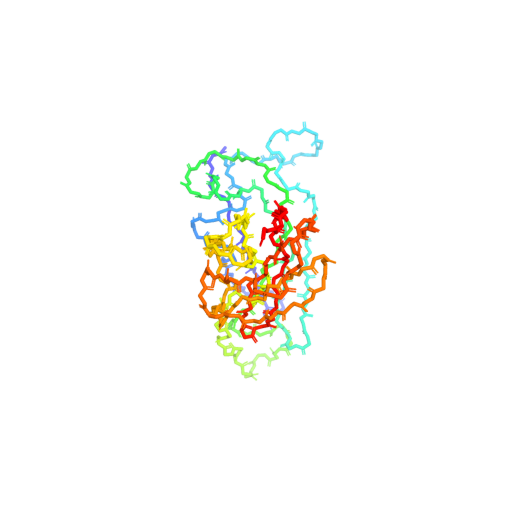2 THR A CA 1
ATOM 858 C C . THR A 1 122 ? -7.737 7.832 15.750 1.00 64.81 122 THR A C 1
ATOM 860 O O . THR A 1 122 ? -6.882 7.803 16.641 1.00 64.81 122 THR A O 1
ATOM 863 N N . SER A 1 123 ? -9.013 8.129 16.013 1.00 72.06 123 SER A N 1
ATOM 864 C CA . SER A 1 123 ? -9.497 8.525 17.339 1.00 72.06 123 SER A CA 1
ATOM 865 C C . SER A 1 123 ? -10.871 7.950 17.685 1.00 72.06 123 SER A C 1
ATOM 867 O O . SER A 1 123 ? -11.822 8.013 16.903 1.00 72.06 123 SER A O 1
ATOM 869 N N . THR A 1 124 ? -10.959 7.442 18.914 1.00 81.56 124 THR A N 1
ATOM 870 C CA . THR A 1 124 ? -12.204 7.113 19.613 1.00 81.56 124 THR A CA 1
ATOM 871 C C . THR A 1 124 ? -12.363 8.089 20.776 1.00 81.56 124 THR A C 1
ATOM 873 O O . THR A 1 124 ? -11.380 8.503 21.386 1.00 81.56 124 THR A O 1
ATOM 876 N N . THR A 1 125 ? -13.596 8.460 21.103 1.00 82.12 125 THR A N 1
ATOM 877 C CA . THR A 1 125 ? -13.938 9.197 22.323 1.00 82.12 125 THR A CA 1
ATOM 878 C C . THR A 1 125 ? -14.901 8.366 23.164 1.00 82.12 125 THR A C 1
ATOM 880 O O . THR A 1 125 ? -15.766 7.674 22.626 1.00 82.12 125 THR A O 1
ATOM 883 N N . ALA A 1 126 ? -14.739 8.428 24.486 1.00 79.12 126 ALA A N 1
ATOM 884 C CA . ALA A 1 126 ? -15.587 7.755 25.461 1.00 79.12 126 ALA A CA 1
ATOM 885 C C . ALA A 1 126 ? -16.118 8.794 26.449 1.00 79.12 126 ALA A C 1
ATOM 887 O O . ALA A 1 126 ? -15.357 9.572 27.019 1.00 79.12 126 ALA A O 1
ATOM 888 N N . THR A 1 127 ? -17.432 8.817 26.640 1.00 82.50 127 THR A N 1
ATOM 889 C CA . THR A 1 127 ? -18.119 9.757 27.533 1.00 82.50 127 THR A CA 1
ATOM 890 C C . THR A 1 127 ? -19.122 9.010 28.397 1.00 82.50 127 THR A C 1
ATOM 892 O O . THR A 1 127 ? -19.696 8.005 27.981 1.00 82.50 127 THR A O 1
ATOM 895 N N . VAL A 1 128 ? -19.351 9.483 29.620 1.00 79.06 128 VAL A N 1
ATOM 896 C CA . VAL A 1 128 ? -20.413 8.931 30.469 1.00 79.06 128 VAL A CA 1
ATOM 897 C C . VAL A 1 128 ? -21.756 9.287 29.838 1.00 79.06 128 VAL A C 1
ATOM 899 O O . VAL A 1 128 ? -22.049 10.464 29.625 1.00 79.06 128 VAL A O 1
ATOM 902 N N . ALA A 1 129 ? -22.567 8.283 29.508 1.00 72.06 129 ALA A N 1
ATOM 903 C CA . ALA A 1 129 ? -23.872 8.522 28.908 1.00 72.06 129 ALA A CA 1
ATOM 904 C C . ALA A 1 129 ? -24.854 9.076 29.954 1.00 72.06 129 ALA A C 1
ATOM 906 O O . ALA A 1 129 ? -24.766 8.759 31.138 1.00 72.06 129 ALA A O 1
ATOM 907 N N . ASN A 1 130 ? -25.865 9.833 29.521 1.00 66.88 130 ASN A N 1
ATOM 908 C CA . ASN A 1 130 ? -26.995 10.147 30.397 1.00 66.88 130 ASN A CA 1
ATOM 909 C C . ASN A 1 130 ? -27.779 8.850 30.699 1.00 66.88 130 ASN A C 1
ATOM 911 O O . ASN A 1 130 ? -28.328 8.209 29.794 1.00 66.88 130 ASN A O 1
ATOM 915 N N . GLY A 1 131 ? -27.796 8.438 31.971 1.00 68.75 131 GLY A N 1
ATOM 916 C CA . GLY A 1 131 ? -28.275 7.126 32.432 1.00 68.75 131 GLY A CA 1
ATOM 917 C C . GLY A 1 131 ? -27.140 6.100 32.559 1.00 68.75 131 GLY A C 1
ATOM 918 O O . GLY A 1 131 ? -25.979 6.472 32.652 1.00 68.75 131 GLY A O 1
ATOM 919 N N . LYS A 1 132 ? -27.456 4.799 32.542 1.00 79.56 132 LYS A N 1
ATOM 920 C CA . LYS A 1 132 ? -26.440 3.733 32.651 1.00 79.56 132 LYS A CA 1
ATOM 921 C C . LYS A 1 132 ? -25.557 3.665 31.395 1.00 79.56 132 LYS A C 1
ATOM 923 O O . LYS A 1 132 ? -26.086 3.657 30.278 1.00 79.56 132 LYS A O 1
ATOM 928 N N . GLY A 1 133 ? -24.245 3.522 31.557 1.00 88.88 133 GLY A N 1
ATOM 929 C CA . GLY A 1 133 ? -23.338 3.141 30.466 1.00 88.88 133 GLY A CA 1
ATOM 930 C C . GLY A 1 133 ? -22.378 4.218 29.960 1.00 88.88 133 GLY A C 1
ATOM 931 O O . GLY A 1 133 ? -22.439 5.381 30.355 1.00 88.88 133 GLY A O 1
ATOM 932 N N . ILE A 1 134 ? -21.502 3.812 29.042 1.00 93.62 134 ILE A N 1
ATOM 933 C CA . ILE A 1 134 ? -20.513 4.671 28.376 1.00 93.62 134 ILE A CA 1
ATOM 934 C C . ILE A 1 134 ? -20.925 4.851 26.910 1.00 93.62 134 ILE A C 1
ATOM 936 O O . ILE A 1 134 ? -21.194 3.881 26.205 1.00 93.62 134 ILE A O 1
ATOM 940 N N . ALA A 1 135 ? -21.013 6.095 26.446 1.00 93.94 135 ALA A N 1
ATOM 941 C CA . ALA A 1 135 ? -21.249 6.435 25.049 1.00 93.94 135 ALA A CA 1
ATOM 942 C C . ALA A 1 135 ? -19.911 6.632 24.325 1.00 93.94 135 ALA A C 1
ATOM 944 O O . ALA A 1 135 ? -19.075 7.433 24.749 1.00 93.94 135 ALA A O 1
ATOM 945 N N . LEU A 1 136 ? -19.738 5.907 23.223 1.00 94.19 136 LEU A N 1
ATOM 946 C CA . LEU A 1 136 ? -18.579 5.959 22.344 1.00 94.19 136 LEU A CA 1
ATOM 947 C C . LEU A 1 136 ? -18.943 6.632 21.019 1.00 94.19 136 LEU A C 1
ATOM 949 O O . LEU A 1 136 ? -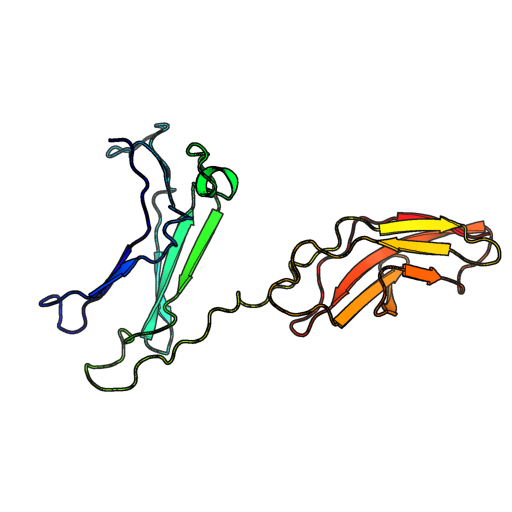19.989 6.329 20.433 1.00 94.19 136 LEU A O 1
ATOM 953 N N . SER A 1 137 ? -18.044 7.466 20.504 1.00 93.38 137 SER A N 1
ATOM 954 C CA . SER A 1 137 ? -18.062 7.910 19.107 1.00 93.38 137 SER A CA 1
ATOM 955 C C . SER A 1 137 ? -16.646 7.994 18.548 1.00 93.38 137 SER A C 1
ATOM 957 O O . SER A 1 137 ? -15.688 8.248 19.281 1.00 93.38 137 SER A O 1
ATOM 959 N N . TRP A 1 138 ? -16.505 7.749 17.250 1.00 92.81 138 TRP A N 1
ATOM 960 C CA . TRP A 1 138 ? -15.221 7.749 16.549 1.00 92.81 138 TRP A CA 1
ATOM 961 C C . TRP A 1 138 ? -15.375 8.330 15.146 1.00 92.81 138 TRP A C 1
ATOM 963 O O . TRP A 1 138 ? -16.485 8.487 14.635 1.00 92.81 138 TRP A O 1
ATOM 973 N N . VAL A 1 139 ? -14.252 8.657 14.515 1.00 87.19 139 VAL A N 1
ATOM 974 C CA . VAL A 1 139 ? -14.224 9.119 13.123 1.00 87.19 139 VAL A CA 1
ATOM 975 C C . VAL A 1 139 ? -13.855 7.945 12.221 1.00 87.19 139 VAL A C 1
ATOM 977 O O . VAL A 1 139 ? -12.967 7.159 12.550 1.00 87.19 139 VAL A O 1
ATOM 980 N N . SER A 1 140 ? -14.542 7.810 11.085 1.00 84.81 140 SER A N 1
ATOM 981 C CA . SER A 1 140 ? -14.185 6.827 10.058 1.00 84.81 140 SER A CA 1
ATOM 982 C C . SER A 1 140 ? -12.745 7.039 9.562 1.00 84.81 140 SER A C 1
ATOM 984 O O . SER A 1 140 ? -12.308 8.187 9.469 1.00 84.81 140 SER A O 1
ATOM 986 N N . PRO A 1 141 ? -12.017 5.974 9.185 1.00 82.62 141 PRO A N 1
ATOM 987 C CA . PRO A 1 141 ? -10.699 6.100 8.568 1.00 82.62 141 PRO A CA 1
ATOM 988 C C . PRO A 1 141 ? -10.753 6.955 7.295 1.00 82.62 141 PRO A C 1
ATOM 990 O O . PRO A 1 141 ? -11.712 6.860 6.527 1.00 82.62 141 PRO A O 1
ATOM 993 N N . SER A 1 142 ? -9.704 7.738 7.033 1.00 77.62 142 SER A N 1
ATOM 994 C CA . SER A 1 142 ? -9.567 8.524 5.794 1.00 77.62 142 SER A CA 1
ATOM 995 C C . SER A 1 142 ? -9.350 7.654 4.549 1.00 77.62 142 SER A C 1
ATOM 997 O O . SER A 1 142 ? -9.703 8.061 3.446 1.00 77.62 142 SER A O 1
ATOM 999 N N . SER A 1 143 ? -8.813 6.444 4.727 1.00 78.06 143 SER A N 1
ATOM 1000 C CA . SER A 1 143 ? -8.704 5.410 3.698 1.00 78.06 143 SER A CA 1
ATOM 1001 C C . SER A 1 143 ? -9.464 4.165 4.135 1.00 78.06 143 SER A C 1
ATOM 1003 O O . SER A 1 143 ? -9.294 3.691 5.253 1.00 78.06 143 SER A O 1
ATOM 1005 N N . ASN A 1 144 ? -10.265 3.593 3.238 1.00 76.62 144 ASN A N 1
ATOM 1006 C CA . ASN A 1 144 ? -10.943 2.312 3.459 1.00 76.62 144 ASN A CA 1
ATOM 1007 C C . ASN A 1 144 ? -10.039 1.095 3.161 1.00 76.62 144 ASN A C 1
ATOM 1009 O O . ASN A 1 144 ? -10.488 -0.050 3.222 1.00 76.62 144 ASN A O 1
ATOM 1013 N N . GLY A 1 145 ? -8.769 1.337 2.815 1.00 72.12 145 GLY A N 1
ATOM 1014 C CA . GLY A 1 145 ? -7.816 0.287 2.483 1.00 72.12 145 GLY A CA 1
ATOM 1015 C C . GLY A 1 145 ? -8.107 -0.427 1.163 1.00 72.12 145 GLY A C 1
ATOM 1016 O O . GLY A 1 145 ? -7.639 -1.541 0.988 1.00 72.12 145 GLY A O 1
ATOM 1017 N N . GLY A 1 146 ? -8.887 0.159 0.248 1.00 70.19 146 GLY A N 1
ATOM 1018 C CA . GLY A 1 146 ? -9.224 -0.436 -1.053 1.00 70.19 146 GLY A CA 1
ATOM 1019 C C . GLY A 1 146 ? -10.492 -1.300 -1.068 1.00 70.19 146 GLY A C 1
ATOM 1020 O O . GLY A 1 146 ? -10.881 -1.781 -2.126 1.00 70.19 146 GLY A O 1
ATOM 1021 N N . SER A 1 147 ? -11.175 -1.474 0.068 1.00 76.31 147 SER A N 1
ATOM 1022 C CA . SER A 1 147 ? -12.472 -2.162 0.155 1.00 76.31 147 SER A CA 1
ATOM 1023 C C . SER A 1 147 ? -13.444 -1.354 1.006 1.00 76.31 147 SER A C 1
ATOM 1025 O O . SER A 1 147 ? -13.060 -0.807 2.034 1.00 76.31 147 SER A O 1
ATOM 1027 N N . ALA A 1 148 ? -14.727 -1.327 0.637 1.00 82.81 148 ALA A N 1
ATOM 1028 C CA . ALA A 1 148 ? -15.759 -0.672 1.441 1.00 82.81 148 ALA A CA 1
ATOM 1029 C C . ALA A 1 148 ? -15.779 -1.212 2.885 1.00 82.81 148 ALA A C 1
ATOM 1031 O O . ALA A 1 148 ? -15.729 -2.426 3.097 1.00 82.81 148 ALA A O 1
ATOM 1032 N N . ILE A 1 149 ? -15.853 -0.304 3.865 1.00 86.25 149 ILE A N 1
ATOM 1033 C CA . ILE A 1 149 ? -15.973 -0.644 5.288 1.00 86.25 149 ILE A CA 1
ATOM 1034 C C . ILE A 1 149 ? -17.368 -1.229 5.522 1.00 86.25 149 ILE A C 1
ATOM 1036 O O . ILE A 1 149 ? -18.377 -0.593 5.222 1.00 86.25 149 ILE A O 1
ATOM 1040 N N . THR A 1 150 ? -17.417 -2.442 6.065 1.00 91.44 150 THR A N 1
ATOM 1041 C CA . THR A 1 150 ? -18.647 -3.176 6.387 1.00 91.44 150 THR A CA 1
ATOM 1042 C C . THR A 1 150 ? -19.070 -2.996 7.845 1.00 91.44 150 THR A C 1
ATOM 1044 O O . THR A 1 150 ? -20.218 -3.272 8.191 1.00 91.44 150 THR A O 1
ATOM 1047 N N . GLY A 1 151 ? -18.170 -2.521 8.709 1.00 93.31 151 GLY A N 1
ATOM 1048 C CA . GLY A 1 151 ? -18.478 -2.165 10.090 1.00 93.31 151 GLY A CA 1
ATOM 1049 C C . GLY A 1 151 ? -17.244 -1.793 10.905 1.00 93.31 151 GLY A C 1
ATOM 1050 O O . GLY A 1 15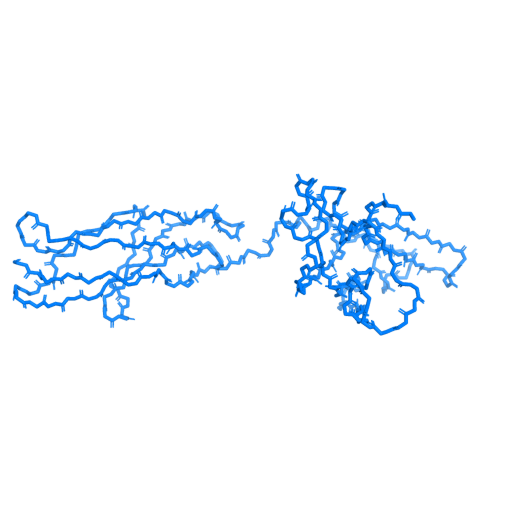1 ? -16.156 -1.600 10.369 1.00 93.31 151 GLY A O 1
ATOM 1051 N N . TYR A 1 152 ? -17.429 -1.719 12.217 1.00 94.12 152 TYR A N 1
ATOM 1052 C CA . TYR A 1 152 ? -16.415 -1.374 13.203 1.00 94.12 152 TYR A CA 1
ATOM 1053 C C . TYR A 1 152 ? -16.467 -2.368 14.355 1.00 94.12 152 TYR A C 1
ATOM 1055 O O . TYR A 1 152 ? -17.554 -2.602 14.895 1.00 94.12 152 TYR A O 1
ATOM 1063 N N . ARG A 1 153 ? -15.330 -2.944 14.760 1.00 96.00 153 ARG A N 1
ATOM 1064 C CA . ARG A 1 153 ? -15.279 -3.760 15.978 1.00 96.00 153 ARG A CA 1
ATOM 1065 C C . ARG A 1 153 ? -14.952 -2.867 17.164 1.00 96.00 153 ARG A C 1
ATOM 1067 O O . ARG A 1 153 ? -13.968 -2.137 17.150 1.00 96.00 153 ARG A O 1
ATOM 1074 N N . VAL A 1 154 ? -15.793 -2.937 18.188 1.00 96.38 154 VAL A N 1
ATOM 1075 C CA . VAL A 1 154 ? -15.600 -2.238 19.458 1.00 96.38 154 VAL A CA 1
ATOM 1076 C C . VAL A 1 154 ? -14.911 -3.189 20.425 1.00 96.38 154 VAL A C 1
ATOM 1078 O O . VAL A 1 154 ? -15.349 -4.329 20.595 1.00 96.38 154 VAL A O 1
ATOM 1081 N N . TYR A 1 155 ? -13.866 -2.701 21.079 1.00 96.12 155 TYR A N 1
ATOM 1082 C CA . TYR A 1 155 ? -13.115 -3.388 22.120 1.00 96.12 155 TYR A CA 1
ATOM 1083 C C . TYR A 1 155 ? -13.382 -2.741 23.478 1.00 96.12 155 TYR A C 1
ATOM 1085 O O . TYR A 1 155 ? -13.541 -1.521 23.562 1.00 96.12 155 TYR A O 1
ATOM 1093 N N . ARG A 1 156 ? -13.370 -3.549 24.540 1.00 96.12 156 ARG A N 1
ATOM 1094 C CA . ARG A 1 156 ? -13.297 -3.097 25.932 1.00 96.12 156 ARG A CA 1
ATOM 1095 C C . ARG A 1 156 ? -12.139 -3.814 26.620 1.00 96.12 156 ARG A C 1
ATOM 1097 O O . ARG A 1 156 ? -12.068 -5.037 26.564 1.00 96.12 156 ARG A O 1
ATOM 1104 N N . ASP A 1 157 ? -11.227 -3.061 27.225 1.00 94.56 157 ASP A N 1
ATOM 1105 C CA . ASP A 1 157 ? -10.055 -3.562 27.959 1.00 94.56 157 ASP A CA 1
ATOM 1106 C C . ASP A 1 157 ? -9.219 -4.570 27.146 1.00 94.56 157 ASP A C 1
ATOM 1108 O O . ASP A 1 157 ? -8.764 -5.601 27.635 1.00 94.56 157 ASP A O 1
ATOM 1112 N N . GLY A 1 158 ? -9.054 -4.269 25.852 1.00 91.69 158 GLY A N 1
ATOM 1113 C CA . GLY A 1 158 ? -8.340 -5.102 24.879 1.00 91.69 158 GLY A CA 1
ATOM 1114 C C . GLY A 1 158 ? -9.139 -6.284 24.312 1.00 91.69 158 GLY A C 1
ATOM 1115 O O . GLY A 1 158 ? -8.684 -6.908 23.357 1.00 91.69 158 GLY A O 1
ATOM 1116 N N . VAL A 1 159 ? -10.336 -6.575 24.830 1.00 95.12 159 VAL A N 1
ATOM 1117 C CA . VAL A 1 159 ? -11.169 -7.712 24.407 1.00 95.12 159 VAL A CA 1
ATOM 1118 C C . VAL A 1 159 ? -12.270 -7.259 23.434 1.00 95.12 159 VAL A C 1
ATOM 1120 O O . VAL A 1 159 ? -12.937 -6.255 23.698 1.00 95.12 159 VAL A O 1
ATOM 1123 N N . PRO A 1 160 ? -12.516 -7.981 22.321 1.00 95.69 160 PRO A N 1
ATOM 1124 C CA . PRO A 1 160 ? -13.682 -7.776 21.463 1.00 95.69 160 PRO A CA 1
ATOM 1125 C C . PRO A 1 160 ? -15.008 -7.758 22.234 1.00 95.69 160 PRO A C 1
ATOM 1127 O O . PRO A 1 160 ? -15.370 -8.743 22.875 1.00 95.69 160 PRO A O 1
ATOM 1130 N N . LEU A 1 161 ? -15.761 -6.662 22.126 1.00 96.12 161 LEU A N 1
ATOM 1131 C CA . LEU A 1 161 ? -17.078 -6.511 22.749 1.00 96.12 161 LEU A CA 1
ATOM 1132 C C . LEU A 1 161 ? -18.217 -6.746 21.749 1.00 96.12 161 LEU A C 1
ATOM 1134 O O . LEU A 1 161 ? -19.157 -7.478 22.046 1.00 96.12 161 LEU A O 1
ATOM 1138 N N . THR A 1 162 ? -18.167 -6.103 20.578 1.00 97.62 162 THR A N 1
ATOM 1139 C CA . THR A 1 162 ? -19.215 -6.209 19.545 1.00 97.62 162 THR A CA 1
ATOM 1140 C C . THR A 1 162 ? -18.739 -5.677 18.187 1.00 97.62 162 THR A C 1
ATOM 1142 O O . THR A 1 162 ? -17.636 -5.139 18.070 1.00 97.62 162 THR A O 1
ATOM 1145 N N . THR A 1 163 ? -19.572 -5.789 17.152 1.00 96.12 163 THR A N 1
ATOM 1146 C CA . THR A 1 163 ? -19.369 -5.156 15.841 1.00 96.12 163 THR A CA 1
ATOM 1147 C C . THR A 1 163 ? -20.609 -4.350 15.457 1.00 96.12 163 THR A C 1
ATOM 1149 O O . THR A 1 163 ? -21.730 -4.836 15.582 1.00 96.12 163 THR A O 1
ATOM 1152 N N . VAL A 1 164 ? -20.416 -3.113 14.995 1.00 96.38 164 VAL A N 1
ATOM 1153 C CA . VAL A 1 164 ? -21.497 -2.179 14.629 1.00 96.38 164 VAL A CA 1
ATOM 1154 C C . VAL A 1 164 ? -21.252 -1.540 13.262 1.00 96.38 164 VAL A C 1
ATOM 1156 O O . VAL A 1 164 ? -20.115 -1.410 12.828 1.00 96.38 164 VAL A O 1
ATOM 1159 N N . SER A 1 165 ? -22.311 -1.098 12.582 1.00 94.00 165 SER A N 1
ATOM 1160 C CA . SER A 1 165 ? -22.221 -0.421 11.275 1.00 94.00 165 SER A CA 1
ATOM 1161 C C . SER A 1 165 ? -22.161 1.112 11.354 1.00 94.00 165 SER A C 1
ATOM 1163 O O . SER A 1 165 ? -21.934 1.772 10.345 1.00 94.00 165 SER A O 1
ATOM 1165 N N . ARG A 1 166 ? -22.376 1.695 12.540 1.00 94.19 166 ARG A N 1
ATOM 1166 C CA . ARG A 1 166 ? -22.355 3.149 12.783 1.00 94.19 166 ARG A CA 1
ATOM 1167 C C . ARG A 1 166 ? -21.084 3.556 13.517 1.00 94.19 166 ARG A C 1
ATOM 1169 O O . ARG A 1 166 ? -20.552 2.767 14.286 1.00 94.19 166 ARG A O 1
ATOM 1176 N N . THR A 1 167 ? -20.679 4.815 13.380 1.00 93.56 167 THR A N 1
ATOM 1177 C CA . THR A 1 167 ? -19.539 5.434 14.086 1.00 93.56 167 THR A CA 1
ATOM 1178 C C . THR A 1 167 ? -19.828 5.815 15.550 1.00 93.56 167 THR A C 1
ATOM 1180 O O . THR A 1 167 ? -19.214 6.716 16.122 1.00 93.56 167 THR A O 1
ATOM 1183 N N . THR A 1 168 ? -20.810 5.149 16.159 1.00 93.94 168 THR A N 1
ATOM 1184 C CA . THR A 1 168 ? -21.300 5.409 17.517 1.00 93.94 168 THR A CA 1
ATOM 1185 C C . THR A 1 168 ? -21.773 4.111 18.152 1.00 93.94 168 THR A C 1
ATOM 1187 O O . THR A 1 168 ? -22.503 3.348 17.511 1.00 93.94 168 THR A O 1
ATOM 1190 N N . TYR A 1 169 ? -21.470 3.903 19.430 1.00 95.12 169 TYR A N 1
ATOM 1191 C CA . TYR A 1 169 ? -21.973 2.773 20.213 1.00 95.12 169 TYR A CA 1
ATOM 1192 C C . TYR A 1 169 ? -22.250 3.200 21.656 1.00 95.12 169 TYR A C 1
ATOM 1194 O O . TYR A 1 169 ? -21.554 4.056 22.193 1.00 95.12 169 TYR A O 1
ATOM 1202 N N . ARG A 1 170 ? -23.259 2.607 22.304 1.00 94.44 170 ARG A N 1
ATOM 1203 C CA . ARG A 1 170 ? -23.496 2.786 23.741 1.00 94.44 170 ARG A CA 1
ATOM 1204 C C . ARG A 1 170 ? -23.243 1.470 24.450 1.00 94.44 170 ARG A C 1
ATOM 1206 O O . ARG A 1 170 ? -23.983 0.509 24.269 1.00 94.44 170 ARG A O 1
ATOM 1213 N N . ASP A 1 171 ? -22.235 1.469 25.303 1.00 94.38 171 ASP A N 1
ATOM 1214 C CA . ASP A 1 171 ? -21.895 0.344 26.145 1.00 94.38 171 ASP A CA 1
ATOM 1215 C C . ASP A 1 171 ? -22.740 0.354 27.430 1.00 94.38 171 ASP A C 1
ATOM 1217 O O . ASP A 1 171 ? -22.511 1.153 28.338 1.00 94.38 171 ASP A O 1
ATOM 1221 N N . THR A 1 172 ? -23.754 -0.512 27.499 1.00 93.25 172 THR A N 1
ATOM 1222 C CA . THR A 1 172 ? -24.702 -0.597 28.628 1.00 93.25 172 THR A CA 1
ATOM 1223 C C . THR A 1 172 ? -24.417 -1.746 29.602 1.00 93.25 172 THR A C 1
ATOM 1225 O O . THR A 1 172 ? -25.121 -1.878 30.612 1.00 93.25 172 THR A O 1
ATOM 1228 N N . SER A 1 173 ? -23.401 -2.579 29.345 1.00 93.44 173 SER A N 1
ATOM 1229 C CA . SER A 1 173 ? -22.991 -3.696 30.221 1.00 93.44 173 SER A CA 1
ATOM 1230 C C . SER A 1 173 ? -21.805 -3.342 31.132 1.00 93.44 173 SER A C 1
ATOM 1232 O O . SER A 1 173 ? -21.056 -4.211 31.572 1.00 93.44 173 SER A O 1
ATOM 1234 N N . THR A 1 174 ? -21.649 -2.052 31.429 1.00 92.00 174 THR A N 1
ATOM 1235 C CA . THR A 1 174 ? -20.696 -1.499 32.398 1.00 92.00 174 THR A CA 1
ATOM 1236 C C . THR A 1 174 ? -21.272 -1.487 33.820 1.00 92.00 174 THR A C 1
ATOM 1238 O O . THR A 1 174 ? -22.486 -1.321 34.004 1.00 92.00 174 THR A O 1
ATOM 1241 N N . THR A 1 175 ? -20.402 -1.573 34.826 1.00 92.62 175 THR A N 1
ATOM 1242 C CA . THR A 1 175 ? -20.739 -1.421 36.253 1.00 92.62 175 THR A CA 1
ATOM 1243 C C . THR A 1 175 ? -20.428 -0.001 36.734 1.00 92.62 175 THR A C 1
ATOM 1245 O O . THR A 1 175 ? -19.362 0.530 36.431 1.00 92.62 175 THR A O 1
ATOM 1248 N N . SER A 1 176 ? -21.345 0.619 37.486 1.00 90.19 176 SER A N 1
ATOM 1249 C CA . SER A 1 176 ? -21.154 1.969 38.048 1.00 90.19 176 SER A CA 1
ATOM 1250 C C . SER A 1 176 ? -19.894 2.041 38.922 1.00 90.19 176 SER A C 1
ATOM 1252 O O . SER A 1 176 ? -19.563 1.084 39.623 1.00 90.19 176 SER A O 1
ATOM 1254 N N . GLY A 1 177 ? -19.155 3.148 38.838 1.00 89.06 177 GLY A N 1
ATOM 1255 C CA . GLY A 1 177 ? -17.878 3.354 39.528 1.00 89.06 177 GLY A CA 1
ATOM 1256 C C . GLY A 1 177 ? -16.676 2.620 38.917 1.00 89.06 177 GLY A C 1
ATOM 1257 O O . GLY A 1 177 ? -15.553 2.848 39.357 1.00 89.06 177 GLY A O 1
ATOM 1258 N N . THR A 1 178 ? -16.870 1.774 37.899 1.00 92.25 178 THR A N 1
ATOM 1259 C CA . THR A 1 178 ? -15.771 1.047 37.237 1.00 92.25 178 THR A CA 1
ATOM 1260 C C . THR A 1 178 ? -15.248 1.832 36.034 1.00 92.25 178 THR A C 1
ATOM 1262 O O . THR A 1 178 ? -16.030 2.295 35.199 1.00 92.25 178 THR A O 1
ATOM 1265 N N . ALA A 1 179 ? -13.925 1.988 35.949 1.00 92.62 179 ALA A N 1
ATOM 1266 C CA . ALA A 1 179 ? -13.244 2.546 34.785 1.00 92.62 179 ALA A CA 1
ATOM 1267 C C . ALA A 1 179 ? -13.071 1.475 33.705 1.00 92.62 179 ALA A C 1
ATOM 1269 O O . ALA A 1 179 ? -12.644 0.363 34.004 1.00 92.62 179 ALA A O 1
ATOM 1270 N N . TYR A 1 180 ? -13.386 1.833 32.463 1.00 94.12 180 TYR A N 1
ATOM 1271 C CA . TYR A 1 180 ? -13.239 0.972 31.294 1.00 94.12 180 TYR A CA 1
ATOM 1272 C C . TYR A 1 180 ? -12.472 1.703 30.202 1.00 94.12 180 TYR A C 1
ATOM 1274 O O . TYR A 1 180 ? -12.627 2.916 30.027 1.00 94.12 180 TYR A O 1
ATOM 1282 N N . SER A 1 181 ? -11.663 0.951 29.466 1.00 94.12 181 SER A N 1
ATOM 1283 C CA . SER A 1 181 ? -10.908 1.427 28.315 1.00 94.12 181 SER A CA 1
ATOM 1284 C C . SER A 1 181 ? -11.506 0.864 27.026 1.00 94.12 181 SER A C 1
ATOM 1286 O O . SER A 1 181 ? -11.784 -0.329 26.925 1.00 94.12 181 SER A O 1
ATOM 1288 N N . HIS A 1 182 ? -11.729 1.715 26.030 1.00 95.00 182 HIS A N 1
ATOM 1289 C CA . HIS A 1 182 ? -12.378 1.355 24.772 1.00 95.00 182 HIS A CA 1
ATOM 1290 C C . HIS A 1 182 ? -11.511 1.729 23.576 1.00 95.00 182 HIS A C 1
ATOM 1292 O O . HIS A 1 182 ? -10.927 2.810 23.525 1.00 95.00 182 HIS A O 1
ATOM 1298 N N . ALA A 1 183 ? -11.470 0.845 22.586 1.00 93.88 183 ALA A N 1
ATOM 1299 C CA . ALA A 1 183 ? -10.828 1.087 21.299 1.00 93.88 183 ALA A CA 1
ATOM 1300 C C . ALA A 1 183 ? -11.717 0.555 20.172 1.00 93.88 183 ALA A C 1
ATOM 1302 O O . ALA A 1 183 ? -12.618 -0.256 20.410 1.00 93.88 183 ALA A O 1
ATOM 1303 N N . VAL A 1 184 ? -11.479 1.018 18.949 1.00 94.69 184 VAL A N 1
ATOM 1304 C CA . VAL A 1 184 ? -12.259 0.627 17.771 1.00 94.69 184 VAL A CA 1
ATOM 1305 C C . VAL A 1 184 ? -11.327 0.291 16.613 1.00 94.69 184 VAL A C 1
ATOM 1307 O O . VAL A 1 184 ? -10.301 0.941 16.451 1.00 94.69 184 VAL A O 1
ATOM 1310 N N . SER A 1 185 ? -11.686 -0.703 15.809 1.00 91.00 185 SER A N 1
ATOM 1311 C CA . SER A 1 185 ? -11.078 -1.000 14.507 1.00 91.00 185 SER A CA 1
ATOM 1312 C C . SER A 1 185 ? -12.135 -0.883 13.403 1.00 91.00 185 SER A C 1
ATOM 1314 O O . SER A 1 185 ? -13.334 -1.034 13.659 1.00 91.00 185 SER A O 1
ATOM 1316 N N . ALA A 1 186 ? -11.719 -0.634 12.161 1.00 89.44 186 ALA A N 1
ATOM 1317 C CA . ALA A 1 186 ? -12.577 -0.777 10.990 1.00 89.44 186 ALA A CA 1
ATOM 1318 C C . ALA A 1 186 ? -12.488 -2.202 10.427 1.00 89.44 186 ALA A C 1
ATOM 1320 O O . ALA A 1 186 ? -11.424 -2.819 10.420 1.00 89.44 186 ALA A O 1
ATOM 1321 N N . VAL A 1 187 ? -13.607 -2.709 9.913 1.00 88.88 187 VAL A N 1
ATOM 1322 C CA . VAL A 1 187 ? -13.723 -4.029 9.284 1.00 88.88 187 VAL A CA 1
ATOM 1323 C C . VAL A 1 187 ? -14.208 -3.851 7.848 1.00 88.88 187 VAL A C 1
ATOM 1325 O O . VAL A 1 187 ? -15.177 -3.130 7.604 1.00 88.88 187 VAL A O 1
ATOM 1328 N N . ASN A 1 188 ? -13.551 -4.510 6.897 1.00 87.38 188 ASN A N 1
ATOM 1329 C CA . ASN A 1 188 ? -13.938 -4.570 5.487 1.00 87.38 188 ASN A CA 1
ATOM 1330 C C . ASN A 1 188 ? -13.851 -6.024 4.967 1.00 87.38 188 ASN A C 1
ATOM 1332 O O . ASN A 1 188 ? -13.587 -6.951 5.732 1.00 87.38 188 ASN A O 1
ATOM 1336 N N . ALA A 1 189 ? -14.068 -6.241 3.666 1.00 80.75 189 ALA A N 1
ATOM 1337 C CA . ALA A 1 189 ? -14.055 -7.581 3.067 1.00 80.75 189 ALA A CA 1
ATOM 1338 C C . ALA A 1 189 ? -12.671 -8.272 3.049 1.00 80.75 189 ALA A C 1
ATOM 1340 O O . ALA A 1 189 ? -12.603 -9.470 2.784 1.00 80.75 189 ALA A O 1
ATOM 1341 N N . VAL A 1 190 ? -11.581 -7.547 3.325 1.00 79.94 190 VAL A N 1
ATOM 1342 C CA . VAL A 1 190 ? -10.238 -8.128 3.500 1.00 79.94 190 VAL A CA 1
ATOM 1343 C C . VAL A 1 190 ? -9.989 -8.556 4.939 1.00 79.94 190 VAL A C 1
ATOM 1345 O O . VAL A 1 190 ? -9.334 -9.570 5.171 1.00 79.94 190 VAL A O 1
ATOM 1348 N N . GLY A 1 191 ? -10.472 -7.784 5.909 1.00 83.19 191 GLY A N 1
ATOM 1349 C CA . GLY A 1 191 ? -10.224 -8.056 7.315 1.00 83.19 191 GLY A CA 1
ATOM 1350 C C . GLY A 1 191 ? -10.418 -6.831 8.191 1.00 83.19 191 GLY A C 1
ATOM 1351 O O . GLY A 1 191 ? -11.262 -5.975 7.930 1.00 83.19 191 GLY A O 1
ATOM 1352 N N . GLU A 1 192 ? -9.631 -6.771 9.257 1.00 86.25 192 GLU A N 1
ATOM 1353 C CA . GLU A 1 192 ? -9.790 -5.818 10.348 1.00 86.25 192 GLU A CA 1
ATOM 1354 C C . GLU A 1 192 ? -8.532 -4.974 10.552 1.00 86.25 192 GLU A C 1
ATOM 1356 O O . GLU A 1 192 ? -7.415 -5.489 10.478 1.00 86.25 192 GLU A O 1
ATOM 1361 N N . SER A 1 193 ? -8.722 -3.676 10.788 1.00 85.44 193 SER A N 1
ATOM 1362 C CA . SER A 1 193 ? -7.638 -2.717 10.971 1.00 85.44 193 SER A CA 1
ATOM 1363 C C . SER A 1 193 ? -6.916 -2.850 12.305 1.00 85.44 193 SER A C 1
ATOM 1365 O O . SER A 1 193 ? -7.402 -3.465 13.252 1.00 85.44 193 SER A O 1
ATOM 1367 N N . ALA A 1 194 ? -5.779 -2.159 12.414 1.00 85.12 194 ALA A N 1
ATOM 1368 C CA . ALA A 1 194 ? -5.256 -1.781 13.720 1.00 85.12 194 ALA A CA 1
ATOM 1369 C C . ALA A 1 194 ? -6.315 -0.997 14.523 1.00 85.12 194 ALA A C 1
ATOM 1371 O O . ALA A 1 194 ? -7.155 -0.296 13.947 1.00 85.12 194 ALA A O 1
ATOM 1372 N N . ASN A 1 195 ? -6.252 -1.114 15.848 1.00 86.75 195 ASN A N 1
ATOM 1373 C CA . ASN A 1 195 ? -7.120 -0.378 16.760 1.00 86.75 195 ASN A CA 1
ATOM 1374 C C . ASN A 1 195 ? -6.809 1.127 16.756 1.00 86.75 195 ASN A C 1
ATOM 1376 O O . ASN A 1 195 ? -5.676 1.553 16.523 1.00 86.75 195 ASN A O 1
ATOM 1380 N N . SER A 1 196 ? -7.824 1.916 17.100 1.00 87.81 196 SER A N 1
ATOM 1381 C CA . SER A 1 196 ? -7.708 3.328 17.435 1.00 87.81 196 SER A CA 1
ATOM 1382 C C . SER A 1 196 ? -6.829 3.560 18.659 1.00 87.81 196 SER A C 1
ATOM 1384 O O . SER A 1 196 ? -6.587 2.659 19.466 1.00 87.81 196 SER A O 1
ATOM 1386 N N . SER A 1 197 ? -6.475 4.826 18.878 1.00 84.38 197 SER A N 1
ATOM 1387 C CA . SER A 1 197 ? -6.142 5.300 20.223 1.00 84.38 197 SER A CA 1
ATOM 1388 C C . SER A 1 197 ? -7.253 4.929 21.222 1.00 84.38 197 SER A C 1
ATOM 1390 O O . SER A 1 197 ? -8.445 4.949 20.889 1.00 84.38 197 SER A O 1
ATOM 1392 N N . THR A 1 198 ? -6.857 4.540 22.434 1.00 89.62 198 THR A N 1
ATOM 1393 C CA . THR A 1 198 ? -7.775 4.088 23.486 1.00 89.62 198 THR A CA 1
ATOM 1394 C C . THR A 1 198 ? -8.419 5.278 24.196 1.00 89.62 198 THR A C 1
ATOM 1396 O O . THR A 1 198 ? -7.726 6.215 24.589 1.00 89.62 198 THR A O 1
ATOM 1399 N N . ALA A 1 199 ? -9.730 5.219 24.419 1.00 90.38 199 ALA A N 1
ATOM 1400 C CA . ALA A 1 199 ? -10.481 6.188 25.208 1.00 90.38 199 ALA A CA 1
ATOM 1401 C C . ALA A 1 199 ? -10.960 5.555 26.519 1.00 90.38 199 ALA A C 1
ATOM 1403 O O . ALA A 1 199 ? -11.504 4.455 26.506 1.00 90.38 199 ALA A O 1
ATOM 1404 N N . THR A 1 200 ? -10.792 6.249 27.644 1.00 91.31 200 THR A N 1
ATOM 1405 C CA . THR A 1 200 ? -11.128 5.719 28.977 1.00 91.31 200 THR A CA 1
ATOM 1406 C C . THR A 1 200 ? -12.241 6.536 29.618 1.00 91.31 200 THR A C 1
ATOM 1408 O O . THR A 1 200 ? -12.184 7.765 29.613 1.00 91.31 200 THR A O 1
ATOM 1411 N N . ALA A 1 201 ? -13.230 5.868 30.215 1.00 90.69 201 ALA A N 1
ATOM 1412 C CA . ALA A 1 201 ? -14.280 6.516 30.998 1.00 90.69 201 ALA A CA 1
ATOM 1413 C C . ALA A 1 201 ? -14.702 5.662 32.205 1.00 90.69 201 ALA A C 1
ATOM 1415 O O . ALA A 1 201 ? -14.731 4.433 32.140 1.00 90.69 201 ALA A O 1
ATOM 1416 N N . THR A 1 202 ? -15.071 6.322 33.305 1.00 90.62 202 THR A N 1
ATOM 1417 C CA . THR A 1 202 ? -15.657 5.673 34.488 1.00 90.62 202 THR A CA 1
ATOM 1418 C C . THR A 1 202 ? -17.171 5.668 34.365 1.00 90.62 202 THR A C 1
ATOM 1420 O O . THR A 1 202 ? -17.788 6.729 34.281 1.00 90.62 202 THR A O 1
ATOM 1423 N N . ALA A 1 203 ? -17.779 4.484 34.341 1.00 87.62 203 ALA A N 1
ATOM 1424 C CA . ALA A 1 203 ? -19.223 4.355 34.205 1.00 87.62 203 ALA A CA 1
ATOM 1425 C C . ALA A 1 203 ? -19.966 4.896 35.440 1.00 87.62 203 ALA A C 1
ATOM 1427 O O . ALA A 1 203 ? -19.475 4.813 36.569 1.00 87.62 203 ALA A O 1
ATOM 1428 N N . LYS A 1 204 ? -21.175 5.416 35.213 1.00 78.56 204 LYS A N 1
ATOM 1429 C CA . LYS A 1 204 ? -22.089 5.938 36.234 1.00 78.56 204 LYS A CA 1
ATOM 1430 C C . LYS A 1 204 ? -23.342 5.068 36.331 1.00 78.56 204 LYS A C 1
ATOM 1432 O O . LYS A 1 204 ? -23.743 4.485 35.297 1.00 78.56 204 LYS A O 1
#

Radius of gyration: 24.24 Å; chains: 1; bounding box: 57×38×70 Å

Foldseek 3Di:
DWAFAFDKDWDDLPVPPDIDIDGQDDPLAGLATTAADPDDDDDPNDQFDPDKDWDADPQQKIKIWGFRQQDPQNSNVDHGRSHGDTDIRIDQWADGNPPNPDDDINDRPPPLPPQDQQFEFADKEWDADDPWFIKIATDGRPDRSSFDFQWKFKDKPNHTDDTGRDRIDTGRPDDAQDKIKMWMWTAGPVGIHDIYDIYIDGTD

pLDDT: mean 81.64, std 13.27, range [40.84, 97.62]